Protein AF-A0A2T1HRD9-F1 (afdb_monomer_lite)

Organism: NCBI:txid2109933

Sequence (184 aa):
MQETKHAPDGGGLGVLAHSKAPGDALRIFAGRHGLVDPASLSEMAGEMLFGPPAVRRQLATAIGLGVLAKALPLFLTREARTALEGEYGAFALSFALSRASDAPTFRDVGLSPAQALATGEACLAKFLHEREPSALAWFDLVCAKGGSALLTPLRHGAQVVELAWRSWRDQQGPASIPAASARA

Secondary structure (DSSP, 8-state):
----------TTSTTTTS--SHHHHHHHHHHHTTPPPGGGS-HHHHHHHHS-HHHHHHHHHHHHHHHHGGGHHHH--HHHHHHHHHHH-HHHHHHHHHTTTTS---SS----HHHHHHHHHHHHHHHHHHH-HHHHHHHHHHS-S-SGGG----TTHHHHHHHHHHHHHHHH-S----------

Radius of gyration: 20.92 Å; chains: 1; bounding box: 50×52×69 Å

Foldseek 3Di:
DDDDDDDPPPPLPVVCVPDPDPLVNQQSVCVVVVADRLVPDDPLLSCLLVPDPVVNQLLLLLLLLLQVLLCVVVPDDVVNLVVCCVVNNPLSSVSSPVNSVVHDDDPDDDDDSVRSNLSSLLLVLVLCCVPPVSSNVSSPVRDPPRNPV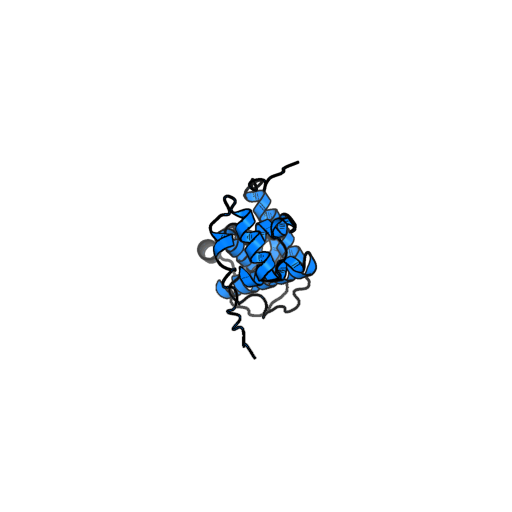PNDDPVCSNVSSVVSSVVVCVVVDPDPPVPPDPDD

Structure (mmCIF, N/CA/C/O backbone):
data_AF-A0A2T1HRD9-F1
#
_entry.id   AF-A0A2T1HRD9-F1
#
loop_
_atom_site.group_PDB
_atom_site.id
_atom_site.type_symbol
_atom_site.label_atom_id
_atom_site.label_alt_id
_atom_site.label_comp_id
_atom_site.label_asym_id
_atom_site.label_entity_id
_atom_site.label_seq_id
_atom_site.pdbx_PDB_ins_code
_atom_site.Cartn_x
_atom_site.Cartn_y
_atom_site.Cartn_z
_atom_site.occupancy
_atom_site.B_iso_or_equiv
_atom_site.auth_seq_id
_atom_site.auth_comp_id
_atom_site.auth_asym_id
_atom_site.auth_atom_id
_atom_site.pdbx_PDB_model_num
ATOM 1 N N . MET A 1 1 ? 29.227 -36.852 -44.588 1.00 46.19 1 MET A N 1
ATOM 2 C CA . MET A 1 1 ? 28.158 -36.474 -43.642 1.00 46.19 1 MET A CA 1
ATOM 3 C C . MET A 1 1 ? 28.822 -36.164 -42.313 1.00 46.19 1 MET A C 1
ATOM 5 O O . MET A 1 1 ? 29.309 -37.083 -41.674 1.00 46.19 1 MET A O 1
ATOM 9 N N . GLN A 1 2 ? 28.971 -34.883 -41.978 1.00 38.81 2 GLN A N 1
ATOM 10 C CA . GLN A 1 2 ? 29.499 -34.432 -40.688 1.00 38.81 2 GLN A CA 1
ATOM 11 C C . GLN A 1 2 ? 28.343 -33.786 -39.926 1.00 38.81 2 GLN A C 1
ATOM 13 O O . GLN A 1 2 ? 27.779 -32.801 -40.395 1.00 38.81 2 GLN A O 1
ATOM 18 N N . GLU A 1 3 ? 27.969 -34.369 -38.790 1.00 40.47 3 GLU A N 1
ATOM 19 C CA . GLU A 1 3 ? 27.015 -33.782 -37.851 1.00 40.47 3 GLU A CA 1
ATOM 20 C C . GLU A 1 3 ? 27.761 -32.804 -36.938 1.00 40.47 3 GLU A C 1
ATOM 22 O O . GLU A 1 3 ? 28.533 -33.198 -36.062 1.00 40.47 3 GLU A O 1
ATOM 27 N N . THR A 1 4 ? 27.552 -31.506 -37.143 1.00 46.47 4 THR A N 1
ATOM 28 C CA . THR A 1 4 ? 28.000 -30.471 -36.211 1.00 46.47 4 THR A CA 1
ATOM 29 C C . THR A 1 4 ? 27.006 -30.361 -35.057 1.00 46.47 4 THR A C 1
ATOM 31 O O . THR A 1 4 ? 25.908 -29.829 -35.208 1.00 46.47 4 THR A O 1
ATOM 34 N N . LYS A 1 5 ? 27.412 -30.866 -33.886 1.00 45.50 5 LYS A N 1
ATOM 35 C CA . LYS A 1 5 ? 26.794 -30.600 -32.579 1.00 45.50 5 LYS A CA 1
ATOM 36 C C . LYS A 1 5 ? 26.856 -29.095 -32.281 1.00 45.50 5 LYS A C 1
ATOM 38 O O . LYS A 1 5 ? 27.933 -28.577 -31.997 1.00 45.50 5 LYS A O 1
ATOM 43 N N . HIS A 1 6 ? 25.714 -28.412 -32.283 1.00 42.97 6 HIS A N 1
ATOM 44 C CA . HIS A 1 6 ? 25.583 -27.107 -31.635 1.00 42.97 6 HIS A CA 1
ATOM 45 C C . HIS A 1 6 ? 25.283 -27.310 -30.147 1.00 42.97 6 HIS A C 1
ATOM 47 O O . HIS A 1 6 ? 24.244 -27.853 -29.773 1.00 42.97 6 HIS A O 1
ATOM 53 N N . ALA A 1 7 ? 26.224 -26.895 -29.300 1.00 41.19 7 ALA A N 1
ATOM 54 C CA . ALA A 1 7 ? 25.974 -26.660 -27.885 1.00 41.19 7 ALA A CA 1
ATOM 55 C C . ALA A 1 7 ? 25.141 -25.369 -27.734 1.00 41.19 7 ALA A C 1
ATOM 57 O O . ALA A 1 7 ? 25.390 -24.420 -28.477 1.00 41.19 7 ALA A O 1
ATOM 58 N N . PRO A 1 8 ? 24.165 -25.303 -26.812 1.00 47.34 8 PRO A N 1
ATOM 59 C CA . PRO A 1 8 ? 23.450 -24.064 -26.541 1.00 47.34 8 PRO A CA 1
ATOM 60 C C . PRO A 1 8 ? 24.382 -23.062 -25.848 1.00 47.34 8 PRO A C 1
ATOM 62 O O . PRO A 1 8 ? 24.989 -23.371 -24.820 1.00 47.34 8 PRO A O 1
ATOM 65 N N . ASP A 1 9 ? 24.479 -21.862 -26.419 1.00 43.88 9 ASP A N 1
ATOM 66 C CA . ASP A 1 9 ? 25.209 -20.730 -25.859 1.00 43.88 9 ASP A CA 1
ATOM 67 C C . ASP A 1 9 ? 24.707 -20.404 -24.446 1.00 43.88 9 ASP A C 1
ATOM 69 O O . ASP A 1 9 ? 23.649 -19.804 -24.243 1.00 43.88 9 ASP A O 1
ATOM 73 N N . GLY A 1 10 ? 25.514 -20.753 -23.443 1.00 45.75 10 GLY A N 1
ATOM 74 C CA . GLY A 1 10 ? 25.375 -20.328 -22.048 1.00 45.75 10 GLY A CA 1
ATOM 75 C C . GLY A 1 10 ? 25.699 -18.841 -21.833 1.00 45.75 10 GLY A C 1
ATOM 76 O O . GLY A 1 10 ? 26.351 -18.485 -20.856 1.00 45.75 10 GLY A O 1
ATOM 77 N N . GLY A 1 11 ? 25.268 -17.958 -22.738 1.00 40.09 11 GLY A N 1
ATOM 78 C CA . GLY A 1 11 ? 25.626 -16.533 -22.784 1.00 40.09 11 GLY A CA 1
ATOM 79 C C . GLY A 1 11 ? 24.775 -15.598 -21.914 1.00 40.09 11 GLY A C 1
ATOM 80 O O . GLY A 1 11 ? 24.781 -14.389 -22.124 1.00 40.09 11 GLY A O 1
ATOM 81 N N . GLY A 1 12 ? 24.005 -16.115 -20.952 1.00 43.59 12 GLY A N 1
ATOM 82 C CA . GLY A 1 12 ? 23.039 -15.313 -20.187 1.00 43.59 12 GLY A CA 1
ATOM 83 C C . GLY A 1 12 ? 23.565 -14.691 -18.888 1.00 43.59 12 GLY A C 1
ATOM 84 O O . GLY A 1 12 ? 23.003 -13.706 -18.409 1.00 43.59 12 GLY A O 1
ATOM 85 N N . LEU A 1 13 ? 24.623 -15.228 -18.281 1.00 41.59 13 LEU A N 1
ATOM 86 C CA . LEU A 1 13 ? 25.030 -14.829 -16.922 1.00 41.59 13 LEU A CA 1
ATOM 87 C C . LEU A 1 13 ? 26.172 -13.798 -16.881 1.00 41.59 13 LEU A C 1
ATOM 89 O O . LEU A 1 13 ? 26.321 -13.107 -15.878 1.00 41.59 13 LEU A O 1
ATOM 93 N N . GLY A 1 14 ? 26.914 -13.611 -17.978 1.00 39.41 14 GLY A N 1
ATOM 94 C CA . GLY A 1 14 ? 28.051 -12.676 -18.039 1.00 39.41 14 GLY A CA 1
ATOM 95 C C . GLY A 1 14 ? 27.681 -11.187 -18.101 1.00 39.41 14 GLY A C 1
ATOM 96 O O . GLY A 1 14 ? 28.498 -10.337 -17.764 1.00 39.41 14 GLY A O 1
ATOM 97 N N . VAL A 1 15 ? 26.446 -10.844 -18.486 1.00 45.25 15 VAL A N 1
ATOM 98 C CA . VAL A 1 15 ? 26.031 -9.437 -18.678 1.00 45.25 15 VAL A CA 1
ATOM 99 C C . VAL A 1 15 ? 25.720 -8.731 -17.348 1.00 45.25 15 VAL A C 1
ATOM 101 O O . VAL A 1 15 ? 25.823 -7.512 -17.252 1.00 45.25 15 VAL A O 1
ATOM 104 N N . LEU A 1 16 ? 25.403 -9.480 -16.285 1.00 46.25 16 LEU A N 1
ATOM 105 C CA . LEU A 1 16 ? 25.090 -8.896 -14.974 1.00 46.25 16 LEU A CA 1
ATOM 106 C C . LEU A 1 16 ? 26.344 -8.523 -14.163 1.00 46.25 16 LEU A C 1
ATOM 108 O O . LEU A 1 16 ? 26.255 -7.687 -13.271 1.00 46.25 16 LEU A O 1
ATOM 112 N N . ALA A 1 17 ? 27.514 -9.087 -14.486 1.00 42.97 17 ALA A N 1
ATOM 113 C CA . ALA A 1 17 ? 28.753 -8.878 -13.727 1.00 42.97 17 ALA A CA 1
ATOM 114 C C . ALA A 1 17 ? 29.548 -7.617 -14.133 1.00 42.97 17 ALA A C 1
ATOM 116 O O . ALA A 1 17 ? 30.520 -7.268 -13.465 1.00 42.97 17 ALA A O 1
ATOM 117 N N . HIS A 1 18 ? 29.152 -6.922 -15.208 1.00 42.78 18 HIS A N 1
ATOM 118 C CA . HIS A 1 18 ? 29.893 -5.771 -15.752 1.00 42.78 18 HIS A CA 1
ATOM 119 C C . HIS A 1 18 ? 29.135 -4.440 -15.728 1.00 42.78 18 HIS A C 1
ATOM 121 O O . HIS A 1 18 ? 29.686 -3.415 -16.133 1.00 42.78 18 HIS A O 1
ATOM 127 N N . SER A 1 19 ? 27.904 -4.417 -15.220 1.00 43.53 19 SER A N 1
ATOM 128 C CA . SER A 1 19 ? 27.183 -3.161 -15.057 1.00 43.53 19 SER A CA 1
ATOM 129 C C . SER A 1 19 ? 27.650 -2.417 -13.799 1.00 43.53 19 SER A C 1
ATOM 131 O O . SER A 1 19 ? 27.470 -2.890 -12.678 1.00 43.53 19 SER A O 1
ATOM 133 N N . LYS A 1 20 ? 28.217 -1.219 -13.982 1.00 52.25 20 LYS A N 1
ATOM 134 C CA . LYS A 1 20 ? 28.594 -0.301 -12.892 1.00 52.25 20 LYS A CA 1
ATOM 135 C C . LYS A 1 20 ? 27.422 0.542 -12.367 1.00 52.25 20 LYS A C 1
ATOM 137 O O . LYS A 1 20 ? 27.620 1.311 -11.430 1.00 52.25 20 LYS A O 1
ATOM 142 N N . ALA A 1 21 ? 26.225 0.419 -12.943 1.00 59.16 21 ALA A N 1
ATOM 143 C CA . ALA A 1 21 ? 25.056 1.195 -12.547 1.00 59.16 21 ALA A CA 1
ATOM 144 C C . ALA A 1 21 ? 23.920 0.262 -12.082 1.00 59.16 21 ALA A C 1
ATOM 146 O O . ALA A 1 21 ? 23.460 -0.567 -12.870 1.00 59.16 21 ALA A O 1
ATOM 147 N N . PRO A 1 22 ? 23.409 0.393 -10.842 1.00 59.09 22 PRO A N 1
ATOM 148 C CA . PRO A 1 22 ? 22.310 -0.444 -10.349 1.00 59.09 22 PRO A CA 1
ATOM 149 C C . PRO A 1 22 ? 21.049 -0.402 -11.238 1.00 59.09 22 PRO A C 1
ATOM 151 O O . PRO A 1 22 ? 20.313 -1.384 -11.292 1.00 59.09 22 PRO A O 1
ATOM 154 N N . GLY A 1 23 ? 20.839 0.677 -12.006 1.00 67.56 23 GLY A N 1
ATOM 155 C CA . GLY A 1 23 ? 19.736 0.784 -12.973 1.00 67.56 23 GLY A CA 1
ATOM 156 C C . GLY A 1 23 ? 19.830 -0.178 -14.165 1.00 67.56 23 GLY A C 1
ATOM 157 O O . GLY A 1 23 ? 18.816 -0.681 -14.640 1.00 67.56 23 GLY A O 1
ATOM 158 N N . ASP A 1 24 ? 21.037 -0.518 -14.615 1.00 78.00 24 ASP A N 1
ATOM 159 C CA . ASP A 1 24 ? 21.235 -1.390 -15.779 1.00 78.00 24 ASP A CA 1
ATOM 160 C C . ASP A 1 24 ? 20.901 -2.855 -15.467 1.00 78.00 24 ASP A C 1
ATOM 162 O O . ASP A 1 24 ? 20.340 -3.554 -16.309 1.00 78.00 24 ASP A O 1
ATOM 166 N N . ALA A 1 25 ? 21.189 -3.319 -14.246 1.00 80.25 25 ALA A N 1
ATOM 167 C CA . ALA A 1 25 ? 20.832 -4.671 -13.818 1.00 80.25 25 ALA A CA 1
ATOM 168 C C . ALA A 1 25 ? 19.308 -4.857 -13.761 1.00 80.25 25 ALA A C 1
ATOM 170 O O . ALA A 1 25 ? 18.790 -5.878 -14.217 1.00 80.25 25 ALA A O 1
ATOM 171 N N . LEU A 1 26 ? 18.591 -3.846 -13.259 1.00 79.75 26 LEU A N 1
ATOM 172 C CA . LEU A 1 26 ? 17.134 -3.864 -13.166 1.00 79.75 26 LEU A CA 1
ATOM 173 C C . LEU A 1 26 ? 16.480 -3.814 -14.555 1.00 79.75 26 LEU A C 1
ATOM 175 O O . LEU A 1 26 ? 15.541 -4.562 -14.815 1.00 79.75 26 LEU A O 1
ATOM 179 N N . ARG A 1 27 ? 17.035 -3.021 -15.480 1.00 81.88 27 ARG A N 1
ATOM 180 C CA . ARG A 1 27 ? 16.605 -2.972 -16.886 1.00 81.88 27 ARG A CA 1
ATOM 181 C C . ARG A 1 27 ? 16.831 -4.296 -17.623 1.00 81.88 27 ARG A C 1
ATOM 183 O O . ARG A 1 27 ? 15.946 -4.766 -18.335 1.00 81.88 27 ARG A O 1
ATOM 190 N N . ILE A 1 28 ? 17.993 -4.931 -17.440 1.00 85.38 28 ILE A N 1
ATOM 191 C CA . ILE A 1 28 ? 18.286 -6.250 -18.031 1.00 85.38 28 ILE A CA 1
ATOM 192 C C . ILE A 1 28 ? 17.333 -7.312 -17.476 1.00 85.38 28 ILE A C 1
ATOM 194 O O . ILE A 1 28 ? 16.821 -8.136 -18.235 1.00 85.38 28 ILE A O 1
ATOM 198 N N . PHE A 1 29 ? 17.088 -7.297 -16.163 1.00 87.31 29 PHE A N 1
ATOM 199 C CA . PHE A 1 29 ? 16.104 -8.173 -15.534 1.00 87.31 29 PHE A CA 1
ATOM 200 C C . PHE A 1 29 ? 14.713 -7.951 -16.139 1.00 87.31 29 PHE A C 1
ATOM 202 O O . PHE A 1 29 ? 14.077 -8.915 -16.562 1.00 87.31 29 PHE A O 1
ATOM 209 N N . ALA A 1 30 ? 14.286 -6.692 -16.273 1.00 86.88 30 ALA A N 1
ATOM 210 C CA . ALA A 1 30 ? 12.994 -6.343 -16.847 1.00 86.88 30 ALA A CA 1
ATOM 211 C C . ALA A 1 30 ? 12.808 -6.951 -18.246 1.00 86.88 30 ALA A C 1
ATOM 213 O O . ALA A 1 30 ? 11.866 -7.710 -18.478 1.00 86.88 30 ALA A O 1
ATOM 214 N N . GLY A 1 31 ? 13.781 -6.726 -19.138 1.00 87.88 31 GLY A N 1
ATOM 215 C CA . GLY A 1 31 ? 13.747 -7.246 -20.506 1.00 87.88 31 GLY A CA 1
ATOM 216 C C . GLY A 1 31 ? 13.688 -8.776 -20.587 1.00 87.88 31 GLY A C 1
ATOM 217 O O . GLY A 1 31 ? 13.022 -9.318 -21.464 1.00 87.88 31 GLY A O 1
ATOM 218 N N . ARG A 1 32 ? 14.327 -9.493 -19.653 1.00 89.62 32 ARG A N 1
ATOM 219 C CA . ARG A 1 32 ? 14.303 -10.970 -19.608 1.00 89.62 32 ARG A CA 1
ATOM 220 C C . ARG A 1 32 ? 12.972 -11.547 -19.148 1.00 89.62 32 ARG A C 1
ATOM 222 O O . ARG A 1 32 ? 12.639 -12.665 -19.527 1.00 89.62 32 ARG A O 1
ATOM 229 N N . HIS A 1 33 ? 12.238 -10.805 -18.329 1.00 85.94 33 HIS A N 1
ATOM 230 C CA . HIS A 1 33 ? 10.973 -11.245 -17.746 1.00 85.94 33 HIS A CA 1
ATOM 231 C C . HIS A 1 33 ? 9.749 -10.633 -18.442 1.00 85.94 33 HIS A C 1
ATOM 233 O O . HIS A 1 33 ? 8.631 -10.807 -17.963 1.00 85.94 33 HIS A O 1
ATOM 239 N N . GLY A 1 34 ? 9.945 -9.933 -19.568 1.00 89.44 34 GLY A N 1
ATOM 240 C CA . GLY A 1 34 ? 8.865 -9.243 -20.279 1.00 89.44 34 GLY A CA 1
ATOM 241 C C . GLY A 1 34 ? 8.247 -8.100 -19.468 1.00 89.44 34 GLY A C 1
ATOM 242 O O . GLY A 1 34 ? 7.098 -7.734 -19.703 1.00 89.44 34 GLY A O 1
ATOM 243 N N . LEU A 1 35 ? 8.987 -7.564 -18.495 1.00 89.75 35 LEU A N 1
ATOM 244 C CA . LEU A 1 35 ? 8.565 -6.433 -17.679 1.00 89.75 35 LEU A CA 1
ATOM 245 C C . LEU A 1 35 ? 8.982 -5.127 -18.356 1.00 89.75 35 LEU A C 1
ATOM 247 O O . LEU A 1 35 ? 10.016 -5.044 -19.022 1.00 89.75 35 LEU A O 1
ATOM 251 N N . VAL A 1 36 ? 8.183 -4.087 -18.143 1.00 91.94 36 VAL A N 1
ATOM 252 C CA . VAL A 1 36 ? 8.500 -2.725 -18.578 1.00 91.94 36 VAL A CA 1
ATOM 253 C C . VAL A 1 36 ? 9.705 -2.189 -17.800 1.00 91.94 36 VAL A C 1
ATOM 255 O O . VAL A 1 36 ? 9.860 -2.493 -16.618 1.00 91.94 36 VAL A O 1
ATOM 258 N N . ASP A 1 37 ? 10.562 -1.398 -18.451 1.00 90.12 37 ASP A N 1
ATOM 259 C CA . ASP A 1 37 ? 11.700 -0.747 -17.792 1.00 90.12 37 ASP A CA 1
ATOM 260 C C . ASP A 1 37 ? 11.196 0.138 -16.632 1.00 90.12 37 ASP A C 1
ATOM 262 O O . ASP A 1 37 ? 10.376 1.028 -16.873 1.00 90.12 37 ASP A O 1
ATOM 266 N N . PRO A 1 38 ? 11.669 -0.053 -15.387 1.00 86.81 38 PRO A N 1
ATOM 267 C CA . PRO A 1 38 ? 11.290 0.771 -14.240 1.00 86.81 38 PRO A CA 1
ATOM 268 C C . PRO A 1 38 ? 11.452 2.274 -14.458 1.00 86.81 38 PRO A C 1
ATOM 270 O O . PRO A 1 38 ? 10.669 3.046 -13.914 1.00 86.81 38 PRO A O 1
ATOM 273 N N . ALA A 1 39 ? 12.424 2.693 -15.275 1.00 87.81 39 ALA A N 1
ATOM 274 C CA . ALA A 1 39 ? 12.638 4.103 -15.600 1.00 87.81 39 ALA A CA 1
ATOM 275 C C . ALA A 1 39 ? 11.519 4.714 -16.464 1.00 87.81 39 ALA A C 1
ATOM 277 O O . ALA A 1 39 ? 11.424 5.933 -16.571 1.00 87.81 39 ALA A O 1
ATOM 278 N N . SER A 1 40 ? 10.686 3.880 -17.091 1.00 89.31 40 SER A N 1
ATOM 279 C CA . SER A 1 40 ? 9.531 4.319 -17.881 1.00 89.31 40 SER A CA 1
ATOM 280 C C . SER A 1 40 ? 8.221 4.343 -17.095 1.00 89.31 40 SER A C 1
ATOM 282 O O . SER A 1 40 ? 7.203 4.760 -17.647 1.00 89.31 40 SER A O 1
ATOM 284 N N . LEU A 1 41 ? 8.238 3.908 -15.829 1.00 89.12 41 LEU A N 1
ATOM 285 C CA . LEU A 1 41 ? 7.063 3.996 -14.974 1.00 89.12 41 LEU A CA 1
ATOM 286 C C . LEU A 1 41 ? 6.819 5.435 -14.518 1.00 89.12 41 LEU A C 1
ATOM 288 O O . LEU A 1 41 ? 7.756 6.230 -14.399 1.00 89.12 41 LEU A O 1
ATOM 292 N N . SER A 1 42 ? 5.567 5.763 -14.196 1.00 91.12 42 SER A N 1
ATOM 293 C CA . SER A 1 42 ? 5.274 7.027 -13.520 1.00 91.12 42 SER A CA 1
ATOM 294 C C . SER A 1 42 ? 6.024 7.124 -12.189 1.00 91.12 42 SER A C 1
ATOM 296 O O . SER A 1 42 ? 6.257 6.122 -11.512 1.00 91.12 42 SER A O 1
ATOM 298 N N . GLU A 1 43 ? 6.361 8.348 -11.777 1.00 87.62 43 GLU A N 1
ATOM 299 C CA . GLU A 1 43 ? 7.039 8.616 -10.501 1.00 87.62 43 GLU A CA 1
ATOM 300 C C . GLU A 1 43 ? 6.325 7.926 -9.327 1.00 87.62 43 GLU A C 1
ATOM 302 O O . GLU A 1 43 ? 6.941 7.216 -8.540 1.00 87.62 43 GLU A O 1
ATOM 307 N N . MET A 1 44 ? 4.998 8.056 -9.272 1.00 87.06 44 MET A N 1
ATOM 308 C CA . MET A 1 44 ? 4.162 7.435 -8.248 1.00 87.06 44 MET A CA 1
ATOM 309 C C . MET A 1 44 ? 4.256 5.904 -8.266 1.00 87.06 44 MET A C 1
ATOM 311 O O . MET A 1 44 ? 4.457 5.302 -7.213 1.00 87.06 44 MET A O 1
ATOM 315 N N . ALA A 1 45 ? 4.121 5.262 -9.431 1.00 87.62 45 ALA A N 1
ATOM 316 C CA . ALA A 1 45 ? 4.230 3.807 -9.525 1.00 87.62 45 ALA A CA 1
ATOM 317 C C . ALA A 1 45 ? 5.643 3.330 -9.162 1.00 87.62 45 ALA A C 1
ATOM 319 O O . ALA A 1 45 ? 5.793 2.352 -8.429 1.00 87.62 45 ALA A O 1
ATOM 320 N N . GLY A 1 46 ? 6.673 4.053 -9.608 1.00 88.19 46 GLY A N 1
ATOM 321 C CA . GLY A 1 46 ? 8.066 3.791 -9.267 1.00 88.19 46 GLY A CA 1
ATOM 322 C C . GLY A 1 46 ? 8.325 3.864 -7.762 1.00 88.19 46 GLY A C 1
ATOM 323 O O . GLY A 1 46 ? 8.878 2.923 -7.193 1.00 88.19 46 GLY A O 1
ATOM 324 N N . GLU A 1 47 ? 7.879 4.928 -7.090 1.00 86.19 47 GLU A N 1
ATOM 325 C CA . GLU A 1 47 ? 8.038 5.066 -5.638 1.00 86.19 47 GLU A CA 1
ATOM 326 C C . GLU A 1 47 ? 7.216 4.013 -4.867 1.00 86.19 47 GLU A C 1
ATOM 328 O O . GLU A 1 47 ? 7.708 3.446 -3.889 1.00 86.19 47 GLU A O 1
ATOM 333 N N . MET A 1 48 ? 5.996 3.683 -5.314 1.00 84.75 48 MET A N 1
ATOM 334 C CA . MET A 1 48 ? 5.173 2.636 -4.687 1.00 84.75 48 MET A CA 1
ATOM 335 C C . MET A 1 48 ? 5.805 1.241 -4.799 1.00 84.75 48 MET A C 1
ATOM 337 O O . MET A 1 48 ? 5.746 0.459 -3.847 1.00 84.75 48 MET A O 1
ATOM 341 N N . LEU A 1 49 ? 6.403 0.913 -5.948 1.00 87.12 49 LEU A N 1
ATOM 342 C CA . LEU A 1 49 ? 6.985 -0.403 -6.221 1.00 87.12 49 LEU A CA 1
ATOM 343 C C . LEU A 1 49 ? 8.389 -0.553 -5.635 1.00 87.12 49 LEU A C 1
ATOM 345 O O . LEU A 1 49 ? 8.676 -1.538 -4.952 1.00 87.12 49 LEU A O 1
ATOM 349 N N . PHE A 1 50 ? 9.253 0.427 -5.885 1.00 86.56 50 PHE A N 1
ATOM 350 C CA . PHE A 1 50 ? 10.686 0.346 -5.600 1.00 86.56 50 PHE A CA 1
ATOM 351 C C . PHE A 1 50 ? 11.118 1.165 -4.381 1.00 86.56 50 PHE A C 1
ATOM 353 O O . PHE A 1 50 ? 12.291 1.128 -4.007 1.00 86.56 50 PHE A O 1
ATOM 360 N N . GLY A 1 51 ? 10.189 1.865 -3.724 1.00 82.88 51 GLY A N 1
ATOM 361 C CA . GLY A 1 51 ? 10.427 2.466 -2.417 1.00 82.88 51 GLY A CA 1
ATOM 362 C C . GLY A 1 51 ? 10.707 1.423 -1.322 1.00 82.88 51 GLY A C 1
ATOM 363 O O . GLY A 1 51 ? 10.584 0.209 -1.540 1.00 82.88 51 GLY A O 1
ATOM 364 N N . PRO A 1 52 ? 11.072 1.867 -0.106 1.00 84.56 52 PRO A N 1
ATOM 365 C CA . PRO A 1 52 ? 11.387 0.963 0.994 1.00 84.56 52 PRO A CA 1
ATOM 366 C C . PRO A 1 52 ? 10.239 -0.031 1.268 1.00 84.56 52 PRO A C 1
ATOM 368 O O . PRO A 1 52 ? 9.099 0.396 1.469 1.00 84.56 52 PRO A O 1
ATOM 371 N N . PRO A 1 53 ? 10.496 -1.353 1.359 1.00 83.19 53 PRO A N 1
ATOM 372 C CA . PRO A 1 53 ? 9.436 -2.345 1.568 1.00 83.19 53 PRO A CA 1
ATOM 373 C C . PRO A 1 53 ? 8.583 -2.093 2.818 1.00 83.19 53 PRO A C 1
ATOM 375 O O . PRO A 1 53 ? 7.378 -2.340 2.808 1.00 83.19 53 PRO A O 1
ATOM 378 N N . ALA A 1 54 ? 9.194 -1.572 3.887 1.00 79.50 54 ALA A N 1
ATOM 379 C CA . ALA A 1 54 ? 8.491 -1.203 5.113 1.00 79.50 54 ALA A CA 1
ATOM 380 C C 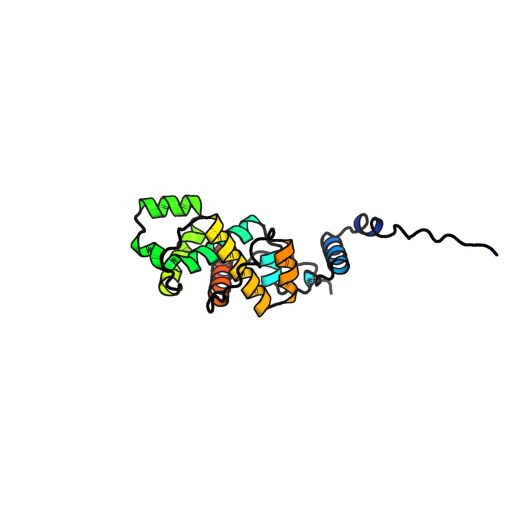. ALA A 1 54 ? 7.454 -0.093 4.875 1.00 79.50 54 ALA A C 1
ATOM 382 O O . ALA A 1 54 ? 6.335 -0.188 5.375 1.00 79.50 54 ALA A O 1
ATOM 383 N N . VAL A 1 55 ? 7.799 0.908 4.061 1.00 79.50 55 VAL A N 1
ATOM 384 C CA . VAL A 1 55 ? 6.908 2.015 3.689 1.00 79.50 55 VAL A CA 1
ATOM 385 C C . VAL A 1 55 ? 5.735 1.501 2.863 1.00 79.50 55 VAL A C 1
ATOM 387 O O . VAL A 1 55 ? 4.587 1.782 3.194 1.00 79.50 55 VAL A O 1
ATOM 390 N N . ARG A 1 56 ? 6.000 0.686 1.834 1.00 86.06 56 ARG A N 1
ATOM 391 C CA . ARG A 1 56 ? 4.936 0.085 1.016 1.00 86.06 56 ARG A CA 1
ATOM 392 C C . ARG A 1 56 ? 3.970 -0.738 1.869 1.00 86.06 56 ARG A C 1
ATOM 394 O O . ARG A 1 56 ? 2.760 -0.597 1.720 1.00 86.06 56 ARG A O 1
ATOM 401 N N . ARG A 1 57 ? 4.485 -1.565 2.790 1.00 85.25 57 ARG A N 1
ATOM 402 C CA . ARG A 1 57 ? 3.642 -2.345 3.713 1.00 85.25 57 ARG A CA 1
ATOM 403 C C . ARG A 1 57 ? 2.820 -1.448 4.635 1.00 85.25 57 ARG A C 1
ATOM 405 O O . ARG A 1 57 ? 1.641 -1.719 4.814 1.00 85.25 57 ARG A O 1
ATOM 412 N N . GLN A 1 58 ? 3.401 -0.383 5.190 1.00 83.44 58 GLN A N 1
ATOM 413 C CA . GLN A 1 58 ? 2.658 0.583 6.010 1.00 83.44 58 GLN A CA 1
ATOM 414 C C . GLN A 1 58 ? 1.543 1.269 5.214 1.00 83.44 58 GLN A C 1
ATOM 416 O O . GLN A 1 58 ? 0.424 1.383 5.712 1.00 83.44 58 GLN A O 1
ATOM 421 N N . LEU A 1 59 ? 1.823 1.677 3.974 1.00 83.19 59 LEU A N 1
ATOM 422 C CA . LEU A 1 59 ? 0.838 2.275 3.076 1.00 83.19 59 LEU A CA 1
ATOM 423 C C . LEU A 1 59 ? -0.297 1.294 2.756 1.00 83.19 59 LEU A C 1
ATOM 425 O O . LEU A 1 59 ? -1.466 1.649 2.890 1.00 83.19 59 LEU A O 1
ATOM 429 N N . ALA A 1 60 ? 0.035 0.054 2.390 1.00 86.19 60 ALA A N 1
ATOM 430 C CA . ALA A 1 60 ? -0.946 -0.998 2.152 1.00 86.19 60 ALA A CA 1
ATOM 431 C C . ALA A 1 60 ? -1.818 -1.222 3.398 1.00 86.19 60 ALA A C 1
ATOM 433 O O . ALA A 1 60 ? -3.041 -1.138 3.319 1.00 86.19 60 ALA A O 1
ATOM 434 N N . THR A 1 61 ? -1.214 -1.393 4.573 1.00 84.88 61 THR A N 1
ATOM 435 C CA . THR A 1 61 ? -1.952 -1.528 5.835 1.00 84.88 61 THR A CA 1
ATOM 436 C C . THR A 1 61 ? -2.872 -0.333 6.100 1.00 84.88 61 THR A C 1
ATOM 438 O O . THR A 1 61 ? -4.023 -0.538 6.472 1.00 84.88 61 THR A O 1
ATOM 441 N N . ALA A 1 62 ? -2.420 0.904 5.865 1.00 81.06 62 ALA A N 1
ATOM 442 C CA . ALA A 1 62 ? -3.242 2.107 6.024 1.00 81.06 62 ALA A CA 1
ATOM 443 C C . ALA A 1 62 ? -4.456 2.114 5.082 1.00 81.06 62 ALA A C 1
ATOM 445 O O . ALA A 1 62 ? -5.571 2.415 5.509 1.00 81.06 62 ALA A O 1
ATOM 446 N N . ILE A 1 63 ? -4.257 1.738 3.817 1.00 82.44 63 ILE A N 1
ATOM 447 C CA . ILE A 1 63 ? -5.325 1.635 2.814 1.00 82.44 63 ILE A CA 1
ATOM 448 C C . ILE A 1 63 ? -6.328 0.555 3.216 1.00 82.44 63 ILE A C 1
ATOM 450 O O . ILE A 1 63 ? -7.533 0.803 3.219 1.00 82.44 63 ILE A O 1
ATOM 454 N N . GLY A 1 64 ? -5.846 -0.632 3.581 1.00 82.19 64 GLY A N 1
ATOM 455 C CA . GLY A 1 64 ? -6.705 -1.735 3.990 1.00 82.19 64 GLY A CA 1
ATOM 456 C C . GLY A 1 64 ? -7.488 -1.423 5.258 1.00 82.19 64 GLY A C 1
ATOM 457 O O . GLY A 1 64 ? -8.695 -1.649 5.292 1.00 82.19 64 GLY A O 1
ATOM 458 N N . LEU A 1 65 ? -6.847 -0.815 6.260 1.00 79.94 65 LEU A N 1
ATOM 459 C CA . LEU A 1 65 ? -7.547 -0.306 7.436 1.00 79.94 65 LEU A CA 1
ATOM 460 C C . LEU A 1 65 ? -8.591 0.737 7.050 1.00 79.94 65 LEU A C 1
ATOM 462 O O . LEU A 1 65 ? -9.721 0.612 7.492 1.00 79.94 65 LEU A O 1
ATOM 466 N N . GLY A 1 66 ? -8.265 1.719 6.205 1.00 75.44 66 GLY A N 1
ATOM 467 C 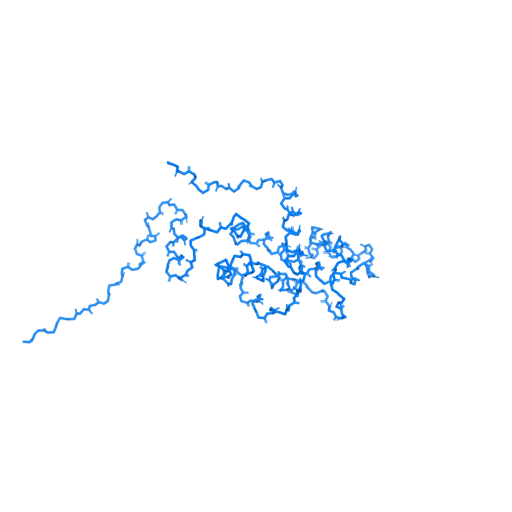CA . GLY A 1 66 ? -9.220 2.739 5.761 1.00 75.44 66 GLY A CA 1
ATOM 468 C C . GLY A 1 66 ? -10.452 2.153 5.070 1.00 75.44 66 GLY A C 1
ATOM 469 O O . GLY A 1 66 ? -11.566 2.609 5.311 1.00 75.44 66 GLY A O 1
ATOM 470 N N . VAL A 1 67 ? -10.280 1.091 4.280 1.00 76.25 67 VAL A N 1
ATOM 471 C CA . VAL A 1 67 ? -11.394 0.353 3.662 1.00 76.25 67 VAL A CA 1
ATOM 472 C C . VAL A 1 67 ? -12.224 -0.410 4.701 1.00 76.25 67 VAL A C 1
ATOM 474 O O . VAL A 1 67 ? -13.444 -0.489 4.570 1.00 76.25 67 VAL A O 1
ATOM 477 N N . LEU A 1 68 ? -11.590 -0.950 5.743 1.00 75.56 68 LEU A N 1
ATOM 478 C CA . LEU A 1 68 ? -12.246 -1.723 6.805 1.00 75.56 68 LEU A CA 1
ATOM 479 C C . LEU A 1 68 ? -12.749 -0.847 7.977 1.00 75.56 68 LEU A C 1
ATOM 481 O O . LEU A 1 68 ? -13.440 -1.337 8.868 1.00 75.56 68 LEU A O 1
ATOM 485 N N . ALA A 1 69 ? -12.448 0.455 7.983 1.00 71.56 69 ALA A N 1
ATOM 486 C CA . ALA A 1 69 ? -12.577 1.324 9.154 1.00 71.56 69 ALA A CA 1
ATOM 487 C C . ALA A 1 69 ? -13.976 1.836 9.476 1.00 71.56 69 ALA A C 1
ATOM 489 O O . ALA A 1 69 ? -14.137 2.503 10.494 1.00 71.56 69 ALA A O 1
ATOM 490 N N . LYS A 1 70 ? -15.010 1.523 8.690 1.00 68.81 70 LYS A N 1
ATOM 491 C CA . LYS A 1 70 ? -16.369 2.033 8.952 1.00 68.81 70 LYS A CA 1
ATOM 492 C C . LYS A 1 70 ? -16.846 1.776 10.386 1.00 68.81 70 LYS A C 1
ATOM 494 O O . LYS A 1 70 ? -17.530 2.609 10.973 1.00 68.81 70 LYS A O 1
ATOM 499 N N . ALA A 1 71 ? -16.479 0.625 10.947 1.00 63.53 71 ALA A N 1
ATOM 500 C CA . ALA A 1 71 ? -16.851 0.239 12.303 1.00 63.53 71 ALA A CA 1
ATOM 501 C C . ALA A 1 71 ? -15.850 0.703 13.379 1.00 63.53 71 ALA A C 1
ATOM 503 O O . ALA A 1 71 ? -16.226 0.767 14.546 1.00 63.53 71 ALA A O 1
ATOM 504 N N . LEU A 1 72 ? -14.609 1.059 13.014 1.00 69.81 72 LEU A N 1
ATOM 505 C CA . LEU A 1 72 ? -13.529 1.387 13.960 1.00 69.81 72 LEU A CA 1
ATOM 506 C C . LEU A 1 72 ? -13.942 2.460 14.990 1.00 69.81 72 LEU A C 1
ATOM 508 O O . LEU A 1 72 ? -13.790 2.201 16.183 1.00 69.81 72 LEU A O 1
ATOM 512 N N . PRO A 1 73 ? -14.525 3.614 14.599 1.00 69.25 73 PRO A N 1
ATOM 513 C CA . PRO A 1 73 ? -14.886 4.670 15.549 1.00 69.25 73 PRO A CA 1
ATOM 514 C C . PRO A 1 73 ? -15.929 4.269 16.599 1.00 69.25 73 PRO A C 1
ATOM 516 O O . PRO A 1 73 ? -15.956 4.859 17.674 1.00 69.25 73 PRO A O 1
ATOM 519 N N . LEU A 1 74 ? -16.784 3.280 16.309 1.00 64.25 74 LEU A N 1
ATOM 520 C CA . LEU A 1 74 ? -17.866 2.861 17.210 1.00 64.25 74 LEU A CA 1
ATOM 521 C C . LEU A 1 74 ? -17.367 2.002 18.380 1.00 64.25 74 LEU A C 1
ATOM 523 O O . LEU A 1 74 ? -18.057 1.889 19.390 1.00 64.25 74 LEU A O 1
ATOM 527 N N . PHE A 1 75 ? -16.171 1.421 18.254 1.00 63.34 75 PHE A N 1
ATOM 528 C CA . PHE A 1 75 ? -15.576 0.521 19.248 1.00 63.34 75 PHE A CA 1
ATOM 529 C C . PHE A 1 75 ? -14.220 1.024 19.773 1.00 63.34 75 PHE A C 1
ATOM 531 O O . PHE A 1 75 ? -13.555 0.330 20.543 1.00 63.34 75 PHE A O 1
ATOM 538 N N . LEU A 1 76 ? -13.793 2.229 19.374 1.00 74.88 76 LEU A N 1
ATOM 539 C CA . LEU A 1 76 ? -12.493 2.786 19.740 1.00 74.88 76 LEU A CA 1
ATOM 540 C C . LEU A 1 76 ? -12.532 3.427 21.138 1.00 74.88 76 LEU A C 1
ATOM 542 O O . LEU A 1 76 ? -12.799 4.620 21.289 1.00 74.88 76 LEU A O 1
ATOM 546 N N . THR A 1 77 ? -12.220 2.654 22.179 1.00 80.38 77 THR A N 1
ATOM 547 C CA . THR A 1 77 ? -11.808 3.248 23.462 1.00 80.38 77 THR A CA 1
ATOM 548 C C . THR A 1 77 ? -10.398 3.836 23.346 1.00 80.38 77 THR A C 1
ATOM 550 O O . THR A 1 77 ? -9.674 3.583 22.377 1.00 80.38 77 THR A O 1
ATOM 553 N N . ARG A 1 78 ? -9.970 4.620 24.342 1.00 77.06 78 ARG A N 1
ATOM 554 C CA . ARG A 1 78 ? -8.604 5.164 24.377 1.00 77.06 78 ARG A CA 1
ATOM 555 C C . ARG A 1 78 ? -7.557 4.047 24.436 1.00 77.06 78 ARG A C 1
ATOM 557 O O . ARG A 1 78 ? -6.522 4.147 23.788 1.00 77.06 78 ARG A O 1
ATOM 564 N N . GLU A 1 79 ? -7.838 2.981 25.174 1.00 80.31 79 GLU A N 1
ATOM 565 C CA . GLU A 1 79 ? -6.968 1.813 25.317 1.00 80.31 79 GLU A CA 1
ATOM 566 C C . GLU A 1 79 ? -6.901 1.017 24.012 1.00 80.31 79 GLU A C 1
ATOM 568 O O . GLU A 1 79 ? -5.808 0.685 23.555 1.00 80.31 79 GLU A O 1
ATOM 573 N N . ALA A 1 80 ? -8.055 0.782 23.374 1.00 77.75 80 ALA A N 1
ATOM 574 C CA . ALA A 1 80 ? -8.124 0.124 22.073 1.00 77.75 80 ALA A CA 1
ATOM 575 C C . ALA A 1 80 ? -7.358 0.924 21.013 1.00 77.75 80 ALA A C 1
ATOM 577 O O . ALA A 1 80 ? -6.609 0.352 20.229 1.00 77.75 80 ALA A O 1
ATOM 578 N N . ARG A 1 81 ? -7.469 2.257 21.036 1.00 79.88 81 ARG A N 1
ATOM 579 C CA . ARG A 1 81 ? -6.695 3.132 20.155 1.00 79.88 81 ARG A CA 1
ATOM 580 C C . ARG A 1 81 ? -5.192 2.941 20.341 1.00 79.88 81 ARG A C 1
ATOM 582 O O . ARG A 1 81 ? -4.512 2.686 19.358 1.00 79.88 81 ARG A O 1
ATOM 589 N N . THR A 1 82 ? -4.679 3.032 21.567 1.00 81.44 82 THR A N 1
ATOM 590 C CA . THR A 1 82 ? -3.239 2.870 21.836 1.00 81.44 82 THR A CA 1
ATOM 591 C C . THR A 1 82 ? -2.735 1.488 21.411 1.00 81.44 82 THR A C 1
ATOM 593 O O . THR A 1 82 ? -1.658 1.382 20.828 1.00 81.44 82 THR A O 1
ATOM 596 N N . ALA A 1 83 ? -3.518 0.432 21.656 1.00 80.38 83 ALA A N 1
ATOM 597 C CA . ALA A 1 83 ? -3.179 -0.921 21.217 1.00 80.38 83 ALA A CA 1
ATOM 598 C C . ALA A 1 83 ? -3.087 -1.012 19.683 1.00 80.38 83 ALA A C 1
ATOM 600 O O . ALA A 1 83 ? -2.098 -1.515 19.153 1.00 80.38 83 ALA A O 1
ATOM 601 N N . LEU A 1 84 ? -4.065 -0.442 18.971 1.00 78.56 84 LEU A N 1
ATOM 602 C CA . LEU A 1 84 ? -4.070 -0.386 17.509 1.00 78.56 84 LEU A CA 1
ATOM 603 C C . LEU A 1 84 ? -2.935 0.494 16.954 1.00 78.56 84 LEU A C 1
ATOM 605 O O . LEU A 1 84 ? -2.339 0.153 15.937 1.00 78.56 84 LEU A O 1
ATOM 609 N N . GLU A 1 85 ? -2.587 1.607 17.603 1.00 84.00 85 GLU A N 1
ATOM 610 C CA . GLU A 1 85 ? -1.434 2.427 17.197 1.00 84.00 85 GLU A CA 1
ATOM 611 C C . GLU A 1 85 ? -0.122 1.643 17.323 1.00 84.00 85 GLU A C 1
ATOM 613 O O . GLU A 1 85 ? 0.735 1.759 16.447 1.00 84.00 85 GLU A O 1
ATOM 618 N N . GLY A 1 86 ? 0.022 0.815 18.363 1.00 81.19 86 GLY A N 1
ATOM 619 C CA . GLY A 1 86 ? 1.173 -0.075 18.527 1.00 81.19 86 GLY A CA 1
ATOM 620 C C . GLY A 1 86 ? 1.224 -1.211 17.499 1.00 81.19 86 GLY A C 1
ATOM 621 O O . GLY A 1 86 ? 2.305 -1.566 17.035 1.00 81.19 86 GLY A O 1
ATOM 622 N N . GLU A 1 87 ? 0.070 -1.762 17.122 1.00 81.94 87 GLU A N 1
ATOM 623 C CA . GLU A 1 87 ? -0.028 -2.901 16.200 1.00 81.94 87 GLU A CA 1
ATOM 624 C C . GLU A 1 87 ? 0.096 -2.494 14.721 1.00 81.94 87 GLU A C 1
ATOM 626 O O . GLU A 1 87 ? 0.776 -3.163 13.941 1.00 81.94 87 GLU A O 1
ATOM 631 N N . TYR A 1 88 ? -0.528 -1.380 14.330 1.00 76.50 88 TYR A N 1
ATOM 632 C CA . TYR A 1 88 ? -0.633 -0.945 12.932 1.00 76.50 88 TYR A CA 1
ATOM 633 C C . TYR A 1 88 ? 0.231 0.278 12.597 1.00 76.50 88 TYR A C 1
ATOM 635 O O . TYR A 1 88 ? 0.496 0.551 11.424 1.00 76.50 88 TYR A O 1
ATOM 643 N N . GLY A 1 89 ? 0.677 1.017 13.614 1.00 80.94 89 GLY A N 1
ATOM 644 C CA . GLY A 1 89 ? 1.352 2.302 13.474 1.00 80.94 89 GLY A CA 1
ATOM 645 C C . GLY A 1 89 ? 0.384 3.490 13.492 1.00 80.94 89 GLY A C 1
ATOM 646 O O . GLY A 1 89 ? -0.726 3.444 12.953 1.00 80.94 89 GLY A O 1
ATOM 647 N N . ALA A 1 90 ? 0.840 4.605 14.072 1.00 79.81 90 ALA A N 1
ATOM 648 C CA . ALA A 1 90 ? 0.039 5.818 14.255 1.00 79.81 90 ALA A CA 1
ATOM 649 C C . ALA A 1 90 ? -0.482 6.420 12.936 1.00 79.81 90 ALA A C 1
ATOM 651 O O . ALA A 1 90 ? -1.614 6.907 12.884 1.00 79.81 90 ALA A O 1
ATOM 652 N N . PHE A 1 91 ? 0.314 6.354 11.861 1.00 79.00 91 PHE A N 1
ATOM 653 C CA . PHE A 1 91 ? -0.097 6.826 10.535 1.00 79.00 91 PHE A CA 1
ATOM 654 C C . PHE A 1 91 ? -1.289 6.033 9.996 1.00 79.00 91 PHE A C 1
ATOM 656 O O . PHE A 1 91 ? -2.309 6.620 9.635 1.00 79.00 91 PHE A O 1
ATOM 663 N N . ALA A 1 92 ? -1.174 4.702 9.975 1.00 76.06 92 ALA A N 1
ATOM 664 C CA . ALA A 1 92 ? -2.182 3.828 9.393 1.00 76.06 92 ALA A CA 1
ATOM 665 C C . ALA A 1 92 ? -3.528 3.966 10.115 1.00 76.06 92 ALA A C 1
ATOM 667 O O . ALA A 1 92 ? -4.567 4.076 9.463 1.00 76.06 92 ALA A O 1
ATOM 668 N N . LEU A 1 93 ? -3.501 4.056 11.451 1.00 80.38 93 LEU A N 1
ATOM 669 C CA . LEU A 1 93 ? -4.710 4.270 12.240 1.00 80.38 93 LEU A CA 1
ATOM 670 C C . LEU A 1 93 ? -5.310 5.667 12.028 1.00 80.38 93 LEU A C 1
ATOM 672 O O . LEU A 1 93 ? -6.518 5.790 11.831 1.00 80.38 93 LEU A O 1
ATOM 676 N N . SER A 1 94 ? -4.489 6.721 12.037 1.00 81.69 94 SER A N 1
ATOM 677 C CA . SER A 1 94 ? -4.975 8.098 11.853 1.00 81.69 94 SER A CA 1
ATO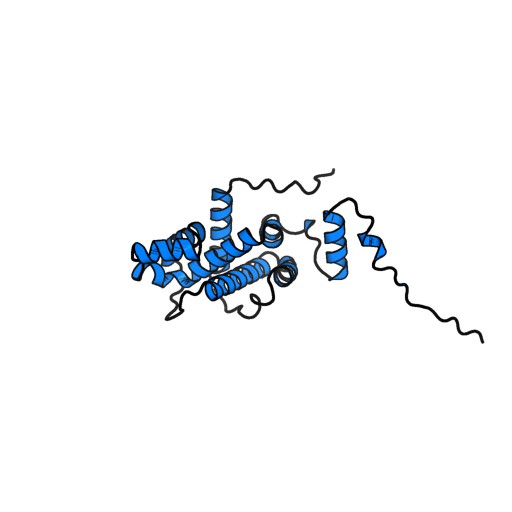M 678 C C . SER A 1 94 ? -5.600 8.297 10.473 1.00 81.69 94 SER A C 1
ATOM 680 O O . SER A 1 94 ? -6.681 8.879 10.361 1.00 81.69 94 SER A O 1
ATOM 682 N N . PHE A 1 95 ? -4.963 7.762 9.426 1.00 80.69 95 PHE A N 1
ATOM 683 C CA . PHE A 1 95 ? -5.512 7.771 8.074 1.00 80.69 95 PHE A CA 1
ATOM 684 C C . PHE A 1 95 ? -6.860 7.043 8.026 1.00 80.69 95 PHE A C 1
ATOM 686 O O . PHE A 1 95 ? -7.849 7.616 7.562 1.00 80.69 95 PHE A O 1
ATOM 693 N N . ALA A 1 96 ? -6.925 5.828 8.577 1.00 78.69 96 ALA A N 1
ATOM 694 C CA . ALA A 1 96 ? -8.133 5.014 8.584 1.00 78.69 96 ALA A CA 1
ATOM 695 C C . ALA A 1 96 ? -9.310 5.700 9.297 1.00 78.69 96 ALA A C 1
ATOM 697 O O . ALA A 1 96 ? -10.411 5.767 8.752 1.00 78.69 96 ALA A O 1
ATOM 698 N N . LEU A 1 97 ? -9.070 6.286 10.475 1.00 80.19 97 LEU A N 1
ATOM 699 C CA . LEU A 1 97 ? -10.086 7.037 11.219 1.00 80.19 97 LEU A CA 1
ATOM 700 C C . LEU A 1 97 ? -10.571 8.270 10.450 1.00 80.19 97 LEU A C 1
ATOM 702 O O . LEU A 1 97 ? -11.770 8.541 10.426 1.00 80.19 97 LEU A O 1
ATOM 706 N N . SER A 1 98 ? -9.670 8.982 9.766 1.00 80.94 98 SER A N 1
ATOM 707 C CA . SER A 1 98 ? -10.029 10.164 8.970 1.00 80.94 98 SER A CA 1
ATOM 708 C C . SER A 1 98 ? -10.904 9.852 7.751 1.00 80.94 98 SER A C 1
ATOM 710 O O . SER A 1 98 ? -11.440 10.779 7.144 1.00 80.94 98 SER A O 1
ATOM 712 N N . ARG A 1 99 ? -10.998 8.576 7.351 1.00 75.12 99 ARG A N 1
ATOM 713 C CA . ARG A 1 99 ? -11.752 8.085 6.184 1.00 75.12 99 ARG A CA 1
ATOM 714 C C . ARG A 1 99 ? -12.909 7.161 6.561 1.00 75.12 99 ARG A C 1
ATOM 716 O O . ARG A 1 99 ? -13.602 6.664 5.678 1.00 75.12 99 ARG A O 1
ATOM 723 N N . ALA A 1 100 ? -13.148 6.927 7.850 1.00 74.88 100 ALA A N 1
ATOM 724 C CA . ALA A 1 100 ? -14.150 5.966 8.307 1.00 74.88 100 ALA A CA 1
ATOM 725 C C . ALA A 1 100 ? -15.573 6.279 7.794 1.00 74.88 100 ALA A C 1
ATOM 727 O O . ALA A 1 100 ? -16.352 5.355 7.557 1.00 74.88 100 ALA A O 1
ATOM 728 N N . SER A 1 101 ? -15.905 7.559 7.569 1.00 73.81 101 SER A N 1
ATOM 729 C CA . SER A 1 101 ? -17.175 7.989 6.958 1.00 73.81 101 SER A CA 1
ATOM 730 C C . SER A 1 101 ? -17.344 7.513 5.515 1.00 73.81 101 SER A C 1
ATOM 732 O O . SER A 1 101 ? -18.460 7.199 5.096 1.00 73.81 101 SER A O 1
ATOM 734 N N . ASP A 1 102 ? -16.237 7.433 4.779 1.00 71.19 102 ASP A N 1
ATOM 735 C CA . ASP A 1 102 ? -16.193 7.151 3.342 1.00 71.19 102 ASP A CA 1
ATOM 736 C C . ASP A 1 102 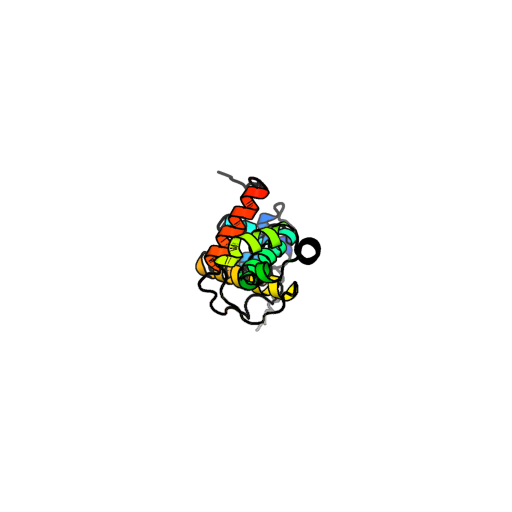? -16.045 5.647 3.070 1.00 71.19 102 ASP A C 1
ATOM 738 O O . ASP A 1 102 ? -16.231 5.176 1.945 1.00 71.19 102 ASP A O 1
ATOM 742 N N . ALA A 1 103 ? -15.720 4.872 4.109 1.00 67.56 103 ALA A N 1
ATOM 743 C CA . ALA A 1 103 ? -15.536 3.437 4.016 1.00 67.56 103 ALA A CA 1
ATOM 744 C C . ALA A 1 103 ? -16.850 2.718 3.623 1.00 67.56 103 ALA A C 1
ATOM 746 O O . ALA A 1 103 ? -17.958 3.142 3.994 1.00 67.56 103 ALA A O 1
ATOM 747 N N . PRO A 1 104 ? -16.778 1.594 2.887 1.00 65.75 104 PRO A N 1
ATOM 748 C CA . PRO A 1 104 ? -17.944 0.758 2.638 1.00 65.75 104 PRO A CA 1
ATOM 749 C C . PRO A 1 104 ? -18.444 0.136 3.945 1.00 65.75 104 PRO A C 1
ATOM 751 O O . PRO A 1 104 ? -17.671 -0.159 4.856 1.00 65.75 104 PRO A O 1
ATOM 754 N N . THR A 1 105 ? -19.757 -0.071 4.057 1.00 65.56 105 THR A N 1
ATOM 755 C CA . THR A 1 105 ? -20.328 -0.753 5.224 1.00 65.56 105 THR A CA 1
ATOM 756 C C . THR A 1 105 ? -20.043 -2.247 5.106 1.00 65.56 105 THR A C 1
ATOM 758 O O . THR A 1 105 ? -20.808 -2.975 4.477 1.00 65.56 105 THR A O 1
ATOM 761 N N . PHE A 1 106 ? -18.940 -2.706 5.690 1.00 61.84 106 PHE A N 1
ATOM 762 C CA . PHE A 1 106 ? -18.669 -4.130 5.850 1.00 61.84 106 PHE A CA 1
ATOM 763 C C . PHE A 1 106 ? -19.245 -4.606 7.185 1.00 61.84 106 PHE A C 1
ATOM 765 O O . PHE A 1 106 ? -18.904 -4.073 8.240 1.00 61.84 106 PHE A O 1
ATOM 772 N N . ARG A 1 107 ? -20.149 -5.590 7.136 1.00 46.59 107 ARG A N 1
ATOM 773 C CA . ARG A 1 107 ? -20.557 -6.360 8.316 1.00 46.59 107 ARG A CA 1
ATOM 774 C C . ARG A 1 107 ? -19.442 -7.367 8.617 1.00 46.59 107 ARG A C 1
ATOM 776 O O . ARG A 1 107 ? -19.053 -8.113 7.727 1.00 46.59 107 ARG A O 1
ATOM 783 N N . ASP A 1 108 ? -18.954 -7.380 9.850 1.00 48.16 108 ASP A N 1
ATOM 784 C CA . ASP A 1 108 ? -18.291 -8.538 10.473 1.00 48.16 108 ASP A CA 1
ATOM 785 C C . ASP A 1 108 ? -16.888 -8.946 10.011 1.00 48.16 108 ASP A C 1
ATOM 787 O O . ASP A 1 108 ? -16.504 -10.108 10.139 1.00 48.16 108 ASP A O 1
ATOM 791 N N . VAL A 1 109 ? -16.063 -8.010 9.551 1.00 48.38 109 VAL A N 1
ATOM 792 C CA . VAL A 1 109 ? -14.666 -8.343 9.262 1.00 48.38 109 VAL A CA 1
ATOM 793 C C . VAL A 1 109 ? -13.802 -8.038 10.482 1.00 48.38 109 VAL A C 1
ATOM 795 O O . VAL A 1 109 ? -13.582 -6.877 10.820 1.00 48.38 109 VAL A O 1
ATOM 798 N N . GLY A 1 110 ? -13.328 -9.086 11.160 1.00 54.03 110 GLY A N 1
ATOM 799 C CA . GLY A 1 110 ? -12.334 -8.948 12.222 1.00 54.03 110 GLY A CA 1
ATOM 800 C C . GLY A 1 110 ? -11.104 -8.191 11.713 1.00 54.03 110 GLY A C 1
ATOM 801 O O . GLY A 1 110 ? -10.565 -8.499 10.652 1.00 54.03 110 GLY A O 1
ATOM 802 N N . LEU A 1 111 ? -10.659 -7.180 12.456 1.00 66.81 111 LEU A N 1
ATOM 803 C CA . LEU A 1 111 ? -9.476 -6.398 12.108 1.00 66.81 111 LEU A CA 1
ATOM 804 C C . LEU A 1 111 ? -8.230 -7.194 12.500 1.00 66.81 111 LEU A C 1
ATOM 806 O O . LEU A 1 111 ? -7.784 -7.123 13.641 1.00 66.81 111 LEU A O 1
ATOM 810 N N . SER A 1 112 ? -7.696 -7.983 11.566 1.00 77.88 112 SER A N 1
ATOM 811 C CA . SER A 1 112 ? -6.361 -8.570 11.714 1.00 77.88 112 SER A CA 1
ATOM 812 C C . SER A 1 112 ? -5.335 -7.811 10.862 1.00 77.88 112 SER A C 1
ATOM 814 O O . SER A 1 112 ? -5.661 -7.403 9.739 1.00 77.88 112 SER A O 1
ATOM 816 N N . PRO A 1 113 ? -4.071 -7.680 11.315 1.00 77.81 113 PRO A N 1
ATOM 817 C CA . PRO A 1 113 ? -3.002 -7.066 10.524 1.00 77.81 113 PRO A CA 1
ATOM 818 C C . PRO A 1 113 ? -2.802 -7.712 9.157 1.00 77.81 113 PRO A C 1
ATOM 820 O O . PRO A 1 113 ? -2.586 -7.019 8.164 1.00 77.81 113 PRO A O 1
ATOM 823 N N . ALA A 1 114 ? -2.921 -9.039 9.089 1.00 81.38 114 ALA A N 1
ATOM 824 C CA . ALA A 1 114 ? -2.790 -9.784 7.843 1.00 81.38 114 ALA A CA 1
ATOM 825 C C . ALA A 1 114 ? -3.903 -9.424 6.849 1.00 81.38 114 ALA A C 1
ATOM 827 O O . ALA A 1 114 ? -3.637 -9.230 5.665 1.00 81.38 114 ALA A O 1
ATOM 828 N N . GLN A 1 115 ? -5.140 -9.280 7.330 1.00 79.94 115 GLN A N 1
ATOM 829 C CA . GLN A 1 115 ? -6.273 -8.926 6.486 1.00 79.94 115 GLN A CA 1
ATOM 830 C C . GLN A 1 115 ? -6.241 -7.466 6.037 1.00 79.94 115 GLN A C 1
ATOM 832 O O . GLN A 1 115 ? -6.548 -7.186 4.876 1.00 79.94 115 GLN A O 1
ATOM 837 N N . ALA A 1 116 ? -5.844 -6.545 6.919 1.00 80.75 116 ALA A N 1
ATOM 838 C CA . ALA A 1 116 ? -5.635 -5.149 6.549 1.00 80.75 116 ALA A CA 1
ATOM 839 C C . ALA A 1 116 ? -4.557 -5.037 5.463 1.00 80.75 116 ALA A C 1
ATOM 841 O O . ALA A 1 116 ? -4.795 -4.431 4.422 1.00 80.75 116 ALA A O 1
ATOM 842 N N . LEU A 1 117 ? -3.411 -5.695 5.646 1.00 84.62 117 LEU A N 1
ATOM 843 C CA . LEU A 1 117 ? -2.349 -5.705 4.645 1.00 84.62 117 LEU A CA 1
ATOM 844 C C . LEU A 1 117 ? -2.827 -6.294 3.309 1.00 84.62 117 LEU A C 1
ATOM 846 O O . LEU A 1 117 ? -2.681 -5.639 2.282 1.00 84.62 117 LEU A O 1
ATOM 850 N N . ALA A 1 118 ? -3.459 -7.472 3.317 1.00 83.62 118 ALA A N 1
ATOM 851 C CA . ALA A 1 118 ? -3.938 -8.125 2.096 1.00 83.62 118 ALA A CA 1
ATOM 852 C C . ALA A 1 118 ? -4.988 -7.285 1.346 1.00 83.62 118 ALA A C 1
ATOM 854 O O . ALA A 1 118 ? -4.927 -7.151 0.125 1.00 83.62 118 ALA A O 1
ATOM 855 N N . THR A 1 119 ? -5.925 -6.667 2.075 1.00 80.94 119 THR A N 1
ATOM 856 C CA . THR A 1 119 ? -6.929 -5.757 1.493 1.00 80.94 119 THR A CA 1
ATOM 857 C C . THR A 1 119 ? -6.258 -4.529 0.878 1.00 80.94 119 THR A C 1
ATOM 859 O O . THR A 1 119 ? -6.606 -4.104 -0.221 1.00 80.94 119 THR A O 1
ATOM 862 N N . GLY A 1 120 ? -5.268 -3.973 1.573 1.00 85.44 120 GLY A N 1
ATOM 863 C CA . GLY A 1 120 ? -4.468 -2.855 1.100 1.00 85.44 120 GLY A CA 1
ATOM 864 C C . GLY A 1 120 ? -3.680 -3.151 -0.168 1.00 85.44 120 GLY A C 1
ATOM 865 O O . GLY A 1 120 ? -3.707 -2.362 -1.110 1.00 85.44 120 GLY A O 1
ATOM 866 N N . GLU A 1 121 ? -3.007 -4.299 -0.212 1.00 88.81 121 GLU A N 1
ATOM 867 C CA . GLU A 1 121 ? -2.262 -4.752 -1.386 1.00 88.81 121 GLU A CA 1
ATOM 868 C C . GLU A 1 121 ? -3.192 -5.003 -2.576 1.00 88.81 121 GLU A C 1
ATOM 870 O O . GLU A 1 121 ? -2.862 -4.602 -3.689 1.00 88.81 121 GLU A O 1
ATOM 875 N N . ALA A 1 122 ? -4.381 -5.572 -2.356 1.00 84.31 122 ALA A N 1
ATOM 876 C CA . ALA A 1 122 ? -5.387 -5.726 -3.406 1.00 84.31 122 ALA A CA 1
ATOM 877 C C . ALA A 1 122 ? -5.876 -4.367 -3.950 1.00 84.31 122 ALA A C 1
ATOM 879 O O . ALA A 1 122 ? -6.014 -4.193 -5.163 1.00 84.31 122 ALA A O 1
ATOM 880 N N . CYS A 1 123 ? -6.092 -3.373 -3.077 1.00 83.56 123 CYS A N 1
ATOM 881 C CA . CYS A 1 123 ? -6.422 -2.003 -3.486 1.00 83.56 123 CYS A CA 1
ATOM 882 C C . CYS A 1 123 ? -5.309 -1.354 -4.311 1.00 83.56 123 CYS A C 1
ATOM 884 O O . CYS A 1 123 ? -5.596 -0.737 -5.337 1.00 83.56 123 CYS A O 1
ATOM 886 N N . LEU A 1 124 ? -4.056 -1.486 -3.868 1.00 87.25 124 LEU A N 1
ATOM 887 C CA . LEU A 1 124 ? -2.886 -0.960 -4.571 1.00 87.25 124 LEU A CA 1
ATOM 888 C C . LEU A 1 124 ? -2.720 -1.622 -5.940 1.00 87.25 124 LEU A C 1
ATOM 890 O O . LEU A 1 124 ? -2.559 -0.918 -6.932 1.00 87.25 124 LEU A O 1
ATOM 894 N N . ALA A 1 125 ? -2.835 -2.951 -6.010 1.00 88.75 125 ALA A N 1
ATOM 895 C CA . ALA A 1 125 ? -2.775 -3.703 -7.259 1.00 88.75 125 ALA A CA 1
ATOM 896 C C . ALA A 1 125 ? -3.839 -3.217 -8.250 1.00 88.75 125 ALA A C 1
ATOM 898 O O . ALA A 1 125 ? -3.531 -2.921 -9.403 1.00 88.75 125 ALA A O 1
ATOM 899 N N . LYS A 1 126 ? -5.087 -3.067 -7.788 1.00 85.00 126 LYS A N 1
ATOM 900 C CA . LYS A 1 126 ? -6.181 -2.542 -8.610 1.00 85.00 126 LYS A CA 1
ATOM 901 C C . LYS A 1 126 ? -5.902 -1.117 -9.095 1.00 85.00 126 LYS A C 1
ATOM 903 O O . LYS A 1 126 ? -6.100 -0.829 -10.270 1.00 85.00 126 LYS A O 1
ATOM 908 N N . PHE A 1 127 ? -5.438 -0.236 -8.210 1.00 87.50 127 PHE A N 1
ATOM 909 C CA . PHE A 1 127 ? -5.102 1.143 -8.564 1.00 87.50 127 PHE A CA 1
ATOM 910 C C . PHE A 1 127 ? -4.001 1.209 -9.626 1.00 87.50 127 PHE A C 1
ATOM 912 O O . PHE A 1 127 ? -4.150 1.925 -10.616 1.00 87.50 127 PHE A O 1
ATOM 919 N N . LEU A 1 128 ? -2.929 0.431 -9.455 1.00 89.25 128 LEU A N 1
ATOM 920 C CA . LEU A 1 128 ? -1.860 0.327 -10.445 1.00 89.25 128 LEU A CA 1
ATOM 921 C C . LEU A 1 128 ? -2.394 -0.234 -11.761 1.00 89.25 128 LEU A C 1
ATOM 923 O O . LEU A 1 128 ? -2.101 0.327 -12.804 1.00 89.25 128 LEU A O 1
ATOM 927 N N . HIS A 1 129 ? -3.241 -1.263 -11.732 1.00 87.69 129 HIS A N 1
ATOM 928 C CA . HIS A 1 129 ? -3.850 -1.805 -12.945 1.00 87.69 129 HIS A CA 1
ATOM 929 C C . HIS A 1 129 ? -4.672 -0.764 -13.720 1.00 87.69 129 HIS A C 1
ATOM 931 O O . HIS A 1 129 ? -4.577 -0.699 -14.939 1.00 87.69 129 HIS A O 1
ATOM 937 N N . GLU A 1 130 ? -5.464 0.059 -13.027 1.00 87.88 130 GLU A N 1
ATOM 938 C CA . GLU A 1 130 ? -6.313 1.080 -13.656 1.00 87.88 130 GLU A CA 1
ATOM 939 C C . GLU A 1 130 ? -5.514 2.281 -14.188 1.00 87.88 130 GLU A C 1
ATOM 941 O O . GLU A 1 130 ? -5.879 2.856 -15.214 1.00 87.88 130 GLU A O 1
ATOM 946 N N . ARG A 1 131 ? -4.445 2.688 -13.493 1.00 89.00 131 ARG A N 1
ATOM 947 C CA . ARG A 1 131 ? -3.642 3.872 -13.849 1.00 89.00 131 ARG A CA 1
ATOM 948 C C . ARG A 1 131 ? -2.491 3.555 -14.796 1.00 89.00 131 ARG A C 1
ATOM 950 O O . ARG A 1 131 ? -2.178 4.359 -15.667 1.00 89.00 131 ARG A O 1
ATOM 957 N N . GLU A 1 132 ? -1.850 2.415 -14.591 1.00 91.88 132 GLU A N 1
ATOM 958 C CA . GLU A 1 132 ? -0.606 2.031 -15.244 1.00 91.88 132 GLU A CA 1
ATOM 959 C C . GLU A 1 132 ? -0.477 0.493 -15.283 1.00 91.88 132 GLU A C 1
ATOM 961 O O . GLU A 1 132 ? 0.265 -0.097 -14.496 1.00 91.88 132 GLU A O 1
ATOM 966 N N . PRO A 1 133 ? -1.198 -0.196 -16.192 1.00 88.44 133 PRO A N 1
ATOM 967 C CA . PRO A 1 133 ? -1.263 -1.661 -16.230 1.00 88.44 133 PRO A CA 1
ATOM 968 C C . PRO A 1 133 ? 0.103 -2.366 -16.258 1.00 88.44 133 PRO A C 1
ATOM 970 O O . PRO A 1 133 ? 0.247 -3.464 -15.721 1.00 88.44 133 PRO A O 1
ATOM 973 N N . SER A 1 134 ? 1.114 -1.729 -16.854 1.00 87.81 134 SER A N 1
ATOM 974 C CA . SER A 1 134 ? 2.507 -2.192 -16.897 1.00 87.81 134 SER A CA 1
ATOM 975 C C . SER A 1 134 ? 3.153 -2.332 -15.513 1.00 87.81 134 SER A C 1
ATOM 977 O O . SER A 1 134 ? 4.043 -3.164 -15.337 1.00 87.81 134 SER A O 1
ATOM 979 N N . ALA A 1 135 ? 2.700 -1.561 -14.522 1.00 89.94 135 ALA A N 1
ATOM 980 C CA . ALA A 1 135 ? 3.184 -1.608 -13.146 1.00 89.94 135 ALA A CA 1
ATOM 981 C C . ALA A 1 135 ? 2.652 -2.825 -12.366 1.00 89.94 135 ALA A C 1
ATOM 983 O O . ALA A 1 135 ? 3.257 -3.225 -11.372 1.00 89.94 135 ALA A O 1
ATOM 984 N N . LEU A 1 136 ? 1.557 -3.456 -12.814 1.00 88.25 136 LEU A N 1
ATOM 985 C CA . LEU A 1 136 ? 0.956 -4.593 -12.108 1.00 88.25 136 LEU A CA 1
ATOM 986 C C . LEU A 1 136 ? 1.886 -5.814 -12.071 1.00 88.25 136 LEU A C 1
ATOM 988 O O . LEU A 1 136 ? 2.029 -6.449 -11.032 1.00 88.25 136 LEU A O 1
ATOM 992 N N . ALA A 1 137 ? 2.569 -6.109 -13.179 1.00 87.12 137 ALA A N 1
ATOM 993 C CA . ALA A 1 137 ? 3.499 -7.237 -13.243 1.00 87.12 137 ALA A CA 1
ATOM 994 C C . ALA A 1 137 ? 4.697 -7.053 -12.291 1.00 87.12 137 ALA A C 1
ATOM 996 O O . ALA A 1 137 ? 5.176 -8.011 -11.686 1.00 87.12 137 ALA A O 1
ATOM 997 N N . TRP A 1 138 ? 5.145 -5.806 -12.108 1.00 90.00 138 TRP A N 1
ATOM 998 C CA . TRP A 1 138 ? 6.122 -5.465 -11.077 1.00 90.00 138 TRP A CA 1
ATOM 999 C C . TRP A 1 138 ? 5.545 -5.609 -9.673 1.00 90.00 138 TRP A C 1
ATOM 1001 O O . TRP A 1 138 ? 6.223 -6.127 -8.788 1.00 90.00 138 TRP A O 1
ATOM 1011 N N . PHE A 1 139 ? 4.298 -5.190 -9.463 1.00 88.94 139 PHE A N 1
ATOM 1012 C CA . PHE A 1 139 ? 3.628 -5.311 -8.173 1.00 88.94 139 PHE A CA 1
ATOM 1013 C C . PHE A 1 139 ? 3.531 -6.770 -7.717 1.00 88.94 139 PHE A C 1
ATOM 1015 O O . PHE A 1 139 ? 3.911 -7.079 -6.590 1.00 88.94 139 PHE A O 1
ATOM 1022 N N . ASP A 1 140 ? 3.122 -7.677 -8.606 1.00 86.00 140 ASP A N 1
ATOM 1023 C CA . ASP A 1 140 ? 3.025 -9.115 -8.320 1.00 86.00 140 ASP A CA 1
ATOM 1024 C C . ASP A 1 140 ? 4.385 -9.761 -8.003 1.00 86.00 140 ASP A C 1
ATOM 1026 O O . ASP A 1 140 ? 4.458 -10.743 -7.263 1.00 86.00 140 ASP A O 1
ATOM 1030 N N . LEU A 1 141 ? 5.477 -9.220 -8.554 1.00 85.12 141 LEU A N 1
ATOM 1031 C CA . LEU A 1 141 ? 6.839 -9.668 -8.255 1.00 85.12 141 LEU A CA 1
ATOM 1032 C C . LEU A 1 141 ? 7.308 -9.181 -6.874 1.00 85.12 141 LEU A C 1
ATOM 1034 O O . LEU A 1 141 ? 8.021 -9.888 -6.161 1.00 85.12 141 LEU A O 1
ATOM 1038 N N . VAL A 1 142 ? 6.927 -7.957 -6.511 1.00 84.62 142 VAL A N 1
ATOM 1039 C CA . VAL A 1 142 ? 7.398 -7.254 -5.312 1.00 84.62 142 VAL A CA 1
ATOM 1040 C C . VAL A 1 142 ? 6.560 -7.588 -4.067 1.00 84.62 142 VAL A C 1
ATOM 1042 O O . VAL A 1 142 ? 7.081 -7.582 -2.945 1.00 84.62 142 VAL A O 1
ATOM 1045 N N . CYS A 1 143 ? 5.276 -7.889 -4.243 1.00 79.88 143 CYS A N 1
ATOM 1046 C CA . CYS A 1 143 ? 4.374 -8.354 -3.195 1.00 79.88 143 CYS A CA 1
ATOM 1047 C C . CYS A 1 143 ? 4.242 -9.880 -3.291 1.00 79.88 143 CYS A C 1
ATOM 1049 O O . CYS A 1 143 ? 3.705 -10.409 -4.259 1.00 79.88 143 CYS A O 1
ATOM 1051 N N . ALA A 1 144 ? 4.743 -10.608 -2.287 1.00 62.12 144 ALA A N 1
ATOM 1052 C CA . ALA A 1 144 ? 4.662 -12.067 -2.247 1.00 62.12 144 ALA A CA 1
ATOM 1053 C C . ALA A 1 144 ? 3.204 -12.532 -2.431 1.00 62.12 144 ALA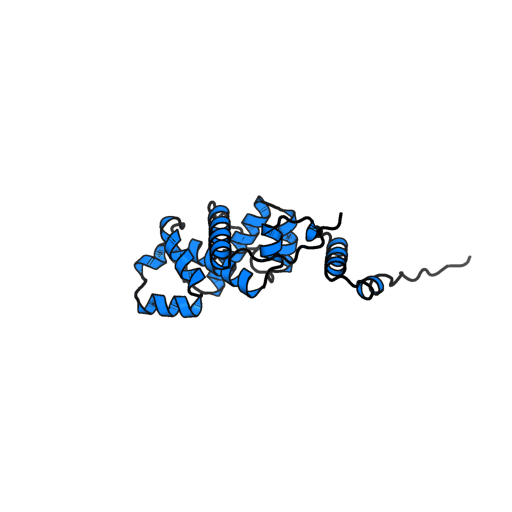 A C 1
ATOM 1055 O O . ALA A 1 144 ? 2.363 -12.208 -1.600 1.00 62.12 144 ALA A O 1
ATOM 1056 N N . LYS A 1 145 ? 2.932 -13.257 -3.532 1.00 55.16 145 LYS A N 1
ATOM 1057 C CA . LYS A 1 145 ? 1.652 -13.878 -3.947 1.00 55.16 145 LYS A CA 1
ATOM 1058 C C . LYS A 1 145 ? 0.539 -13.819 -2.885 1.00 55.16 145 LYS A C 1
ATOM 1060 O O . LYS A 1 145 ? 0.328 -14.777 -2.147 1.00 55.16 145 LYS A O 1
ATOM 1065 N N . GLY A 1 146 ? -0.186 -12.705 -2.839 1.00 46.38 146 GLY A N 1
ATOM 1066 C CA . GLY A 1 146 ? -1.290 -12.510 -1.894 1.00 46.38 146 GLY A CA 1
ATOM 1067 C C . GLY A 1 146 ? -2.331 -11.492 -2.357 1.00 46.38 146 GLY A C 1
ATOM 1068 O O . GLY A 1 146 ? -3.521 -11.716 -2.158 1.00 46.38 146 GLY A O 1
ATOM 1069 N N . GLY A 1 147 ? -1.914 -10.419 -3.041 1.00 47.38 147 GLY A N 1
ATOM 1070 C CA . GLY A 1 147 ? -2.814 -9.316 -3.412 1.00 47.38 147 GLY A CA 1
ATOM 1071 C C . GLY A 1 147 ? -3.756 -9.584 -4.596 1.00 47.38 147 GLY A C 1
ATOM 1072 O O . GLY A 1 147 ? -4.907 -9.156 -4.572 1.00 47.38 147 GLY A O 1
ATOM 1073 N N . SER A 1 148 ? -3.308 -10.314 -5.625 1.00 48.69 148 SER A N 1
ATOM 1074 C CA . SER A 1 148 ? -4.041 -10.437 -6.904 1.00 48.69 148 SER A CA 1
ATOM 1075 C C . SER A 1 148 ? -5.302 -11.322 -6.832 1.00 48.69 148 SER A C 1
ATOM 1077 O O . SER A 1 148 ? -6.272 -11.106 -7.556 1.00 48.69 148 SER A O 1
ATOM 1079 N N . ALA A 1 149 ? -5.358 -12.280 -5.899 1.00 47.34 149 ALA A N 1
ATOM 1080 C CA . ALA A 1 149 ? -6.479 -13.224 -5.795 1.00 47.34 149 ALA A CA 1
ATOM 1081 C C . ALA A 1 149 ? -7.777 -12.614 -5.218 1.00 47.34 149 ALA A C 1
ATOM 1083 O O . ALA A 1 149 ? -8.820 -13.264 -5.249 1.00 47.34 149 ALA A O 1
ATOM 1084 N N . LEU A 1 150 ? -7.737 -11.378 -4.700 1.00 48.78 150 LEU A N 1
ATOM 1085 C CA . LEU A 1 150 ? -8.853 -10.728 -3.998 1.00 48.78 150 LEU A CA 1
ATOM 1086 C C . LEU A 1 150 ? -9.332 -9.431 -4.671 1.00 48.78 150 LEU A C 1
ATOM 1088 O O . LEU A 1 150 ? -9.854 -8.544 -3.992 1.00 48.78 150 LEU A O 1
ATOM 1092 N N . LEU A 1 151 ? -9.221 -9.323 -6.002 1.00 47.00 151 LEU A N 1
ATOM 1093 C CA . LEU A 1 151 ? -9.747 -8.205 -6.807 1.00 47.00 151 LEU A CA 1
ATOM 1094 C C . LEU A 1 151 ? -11.293 -8.165 -6.854 1.00 47.00 151 LEU A C 1
ATOM 1096 O O . LEU A 1 151 ? -11.919 -8.029 -7.903 1.00 47.00 151 LEU A O 1
ATOM 1100 N N . THR A 1 152 ? -11.946 -8.264 -5.702 1.00 48.78 152 THR A N 1
ATOM 1101 C CA . THR A 1 152 ? -13.353 -7.905 -5.525 1.00 48.78 152 THR A CA 1
ATOM 1102 C C . THR A 1 152 ? -13.481 -6.388 -5.725 1.00 48.78 152 THR A C 1
ATOM 1104 O O . THR A 1 152 ? -12.619 -5.632 -5.266 1.00 48.78 152 THR A O 1
ATOM 1107 N N . PRO A 1 153 ? -14.522 -5.887 -6.414 1.00 45.25 153 PRO A N 1
ATOM 1108 C CA . PRO A 1 153 ? -14.563 -4.502 -6.856 1.00 45.25 153 PRO A CA 1
ATOM 1109 C C . PRO A 1 153 ? -14.830 -3.552 -5.685 1.00 45.25 153 PRO A C 1
ATOM 1111 O O . PRO A 1 153 ? -15.959 -3.137 -5.430 1.00 45.25 153 PRO A O 1
ATOM 1114 N N . LEU A 1 154 ? -13.767 -3.104 -5.022 1.00 53.50 154 LEU A N 1
ATOM 1115 C CA . LEU A 1 154 ? -13.806 -1.877 -4.240 1.00 53.50 154 LEU A CA 1
ATOM 1116 C C . LEU A 1 154 ? -13.942 -0.725 -5.238 1.00 53.50 154 LEU A C 1
ATOM 1118 O O . LEU A 1 154 ? -12.956 -0.272 -5.818 1.00 53.50 154 LEU A O 1
ATOM 1122 N N . ARG A 1 155 ? -15.178 -0.277 -5.499 1.00 55.56 155 ARG A N 1
ATOM 1123 C CA . ARG A 1 155 ? -15.468 0.885 -6.371 1.00 55.56 155 ARG A CA 1
ATOM 1124 C C . ARG A 1 155 ? -14.727 2.161 -5.939 1.00 55.56 155 ARG A C 1
ATOM 1126 O O . ARG A 1 155 ? -14.578 3.063 -6.746 1.00 55.56 155 ARG A O 1
ATOM 1133 N N . HIS A 1 156 ? -14.252 2.207 -4.694 1.00 60.25 156 HIS A N 1
ATOM 1134 C CA . HIS A 1 156 ? -13.636 3.378 -4.067 1.00 60.25 156 HIS A CA 1
ATOM 1135 C C . HIS A 1 156 ? -12.138 3.178 -3.768 1.00 60.25 156 HIS A C 1
ATOM 1137 O O . HIS A 1 156 ? -11.493 4.081 -3.244 1.00 60.25 156 HIS A O 1
ATOM 1143 N N . GLY A 1 157 ? -11.562 2.015 -4.107 1.00 61.94 157 GLY A N 1
ATOM 1144 C CA . GLY A 1 157 ? -10.178 1.674 -3.749 1.00 61.94 157 GLY A CA 1
ATOM 1145 C C . GLY A 1 157 ? -9.146 2.652 -4.317 1.00 61.94 157 GLY A C 1
ATOM 1146 O O . GLY A 1 157 ? -8.233 3.054 -3.604 1.00 61.94 157 GLY A O 1
ATOM 1147 N N . ALA A 1 158 ? -9.340 3.113 -5.556 1.00 68.56 158 ALA A N 1
ATOM 1148 C CA . ALA A 1 158 ? -8.411 4.022 -6.223 1.00 68.56 158 ALA A CA 1
ATOM 1149 C C . ALA A 1 158 ? -8.284 5.392 -5.529 1.00 68.56 158 ALA A C 1
ATOM 1151 O O . ALA A 1 158 ? -7.178 5.899 -5.364 1.00 68.56 158 ALA A O 1
ATOM 1152 N N . GLN A 1 159 ? -9.399 5.973 -5.071 1.00 72.25 159 GLN A N 1
ATOM 1153 C CA . GLN A 1 159 ? -9.384 7.254 -4.353 1.00 72.25 159 GLN A CA 1
ATOM 1154 C C . GLN A 1 159 ? -8.723 7.126 -2.977 1.00 72.25 159 GLN A C 1
ATOM 1156 O O . GLN A 1 159 ? -7.961 8.004 -2.579 1.00 72.25 159 GLN A O 1
ATOM 1161 N N . VAL A 1 160 ? -8.978 6.024 -2.262 1.00 69.69 160 VAL A N 1
ATOM 1162 C CA . VAL A 1 160 ? -8.351 5.761 -0.956 1.00 69.69 160 VAL A CA 1
ATOM 1163 C C . VAL A 1 160 ? -6.838 5.601 -1.108 1.00 69.69 160 VAL A C 1
ATOM 1165 O O . VAL A 1 160 ? -6.093 6.167 -0.314 1.00 69.69 160 VAL A O 1
ATOM 1168 N N . VAL A 1 161 ? -6.382 4.894 -2.147 1.00 75.38 161 VAL A N 1
ATOM 1169 C CA . VAL A 1 161 ? -4.954 4.744 -2.469 1.00 75.38 161 VAL A CA 1
ATOM 1170 C C . VAL A 1 161 ? -4.311 6.101 -2.756 1.00 75.38 161 VAL A C 1
ATOM 1172 O O . VAL A 1 161 ? -3.286 6.430 -2.163 1.00 75.38 161 VAL A O 1
ATOM 1175 N N . GLU A 1 162 ? -4.921 6.910 -3.624 1.00 79.31 162 GLU A N 1
ATOM 1176 C CA . GLU A 1 162 ? -4.376 8.212 -4.022 1.00 79.31 162 GLU A CA 1
ATOM 1177 C C . GLU A 1 162 ? -4.306 9.200 -2.843 1.00 79.31 162 GLU A C 1
ATOM 1179 O O . GLU A 1 162 ? -3.322 9.924 -2.690 1.00 79.31 162 GLU A O 1
ATOM 1184 N N . LEU A 1 163 ? -5.311 9.196 -1.963 1.00 76.62 163 LEU A N 1
ATOM 1185 C CA . LEU A 1 163 ? -5.308 10.004 -0.742 1.00 76.62 163 LEU A CA 1
ATOM 1186 C C . LEU A 1 163 ? -4.275 9.512 0.276 1.00 76.62 163 LEU A C 1
ATOM 1188 O O . LEU A 1 163 ? -3.549 10.334 0.831 1.00 76.62 163 LEU A O 1
ATOM 1192 N N . ALA A 1 164 ? -4.178 8.196 0.500 1.00 75.06 164 ALA A N 1
ATOM 1193 C CA . ALA A 1 164 ? -3.182 7.612 1.400 1.00 75.06 164 ALA A CA 1
ATOM 1194 C C . ALA A 1 164 ? -1.762 7.957 0.945 1.00 75.06 164 ALA A C 1
ATOM 1196 O O . ALA A 1 164 ? -0.925 8.347 1.757 1.00 75.06 164 ALA A O 1
ATOM 1197 N N . TRP A 1 165 ? -1.525 7.869 -0.364 1.00 78.75 165 TRP A N 1
ATOM 1198 C CA . TRP A 1 165 ? -0.265 8.229 -0.992 1.00 78.75 165 TRP A CA 1
ATOM 1199 C C . TRP A 1 165 ? 0.110 9.693 -0.760 1.00 78.75 165 TRP A C 1
ATOM 1201 O O . TRP A 1 165 ? 1.196 9.981 -0.261 1.00 78.75 165 TRP A O 1
ATOM 1211 N N . ARG A 1 166 ? -0.805 10.620 -1.070 1.00 83.06 166 ARG A N 1
ATOM 1212 C CA . ARG A 1 166 ? -0.578 12.060 -0.875 1.00 83.06 166 ARG A CA 1
ATOM 1213 C C . ARG A 1 166 ? -0.351 12.397 0.596 1.00 83.06 166 ARG A C 1
ATOM 1215 O O . ARG A 1 166 ? 0.644 13.028 0.917 1.00 83.06 166 ARG A O 1
ATOM 1222 N N . SER A 1 167 ? -1.207 11.900 1.494 1.00 77.19 167 SER A N 1
ATOM 1223 C CA . SER A 1 167 ? -1.064 12.125 2.940 1.00 77.19 167 SER A CA 1
ATOM 1224 C C . SER A 1 167 ? 0.247 11.578 3.501 1.00 77.19 167 SER A C 1
ATOM 1226 O O . SER A 1 167 ? 0.823 12.188 4.396 1.00 77.19 167 SER A O 1
ATOM 1228 N N . TRP A 1 168 ? 0.731 10.445 2.989 1.00 80.00 168 TRP A N 1
ATOM 1229 C CA . TRP A 1 168 ? 2.044 9.923 3.355 1.00 80.00 168 TRP A CA 1
ATOM 1230 C C . TRP A 1 168 ? 3.173 10.831 2.846 1.00 80.00 168 TRP A C 1
ATOM 1232 O O . TRP A 1 168 ? 4.048 11.207 3.625 1.00 80.00 168 TRP A O 1
ATOM 1242 N N . ARG A 1 169 ? 3.133 11.232 1.568 1.00 76.12 169 ARG A N 1
ATOM 1243 C CA . ARG A 1 169 ? 4.143 12.107 0.952 1.00 76.12 169 ARG A CA 1
ATOM 1244 C C . ARG A 1 169 ? 4.224 13.463 1.665 1.00 76.12 169 ARG A C 1
ATOM 1246 O O . ARG A 1 169 ? 5.317 13.935 1.959 1.00 76.12 169 ARG A O 1
ATOM 1253 N N . ASP A 1 170 ? 3.081 14.042 2.022 1.00 81.00 170 ASP A N 1
ATOM 1254 C CA . ASP A 1 170 ? 3.007 15.311 2.755 1.00 81.00 170 ASP A CA 1
ATOM 1255 C C . ASP A 1 170 ? 3.659 15.220 4.149 1.00 81.00 170 ASP A C 1
ATOM 1257 O O . ASP A 1 170 ? 4.234 16.197 4.626 1.00 81.00 170 ASP A O 1
ATOM 1261 N N . GLN A 1 171 ? 3.617 14.050 4.801 1.00 74.19 171 GLN A N 1
ATOM 1262 C CA . GLN A 1 171 ? 4.230 13.830 6.120 1.00 74.19 171 GLN A CA 1
ATOM 1263 C C . GLN A 1 171 ? 5.737 13.562 6.068 1.00 74.19 171 GLN A C 1
ATOM 1265 O O . GLN A 1 171 ? 6.440 13.885 7.023 1.00 74.19 171 GLN A O 1
ATOM 1270 N N . GLN A 1 172 ? 6.236 12.964 4.984 1.00 68.88 172 GLN A N 1
ATOM 1271 C CA . GLN A 1 172 ? 7.668 12.690 4.810 1.00 68.88 172 GLN A CA 1
ATOM 1272 C C . GLN A 1 172 ? 8.439 13.897 4.252 1.00 68.88 172 GLN A C 1
ATOM 1274 O O . GLN A 1 172 ? 9.668 13.926 4.315 1.00 68.88 172 GLN A O 1
ATOM 1279 N N . GLY A 1 173 ? 7.732 14.897 3.712 1.00 57.69 173 GLY A N 1
ATOM 1280 C CA . GLY A 1 173 ? 8.331 15.918 2.855 1.00 57.69 173 GLY A CA 1
ATOM 1281 C C . GLY A 1 173 ? 8.651 15.356 1.461 1.00 57.69 173 GLY A C 1
ATOM 1282 O O . GLY A 1 173 ? 8.419 14.174 1.199 1.00 57.69 173 GLY A O 1
ATOM 1283 N N . PRO A 1 174 ? 9.163 16.176 0.526 1.00 51.59 174 PRO A N 1
ATOM 1284 C CA . PRO A 1 174 ? 9.575 15.680 -0.781 1.00 51.59 174 PRO A CA 1
ATOM 1285 C C . PRO A 1 174 ? 10.660 14.619 -0.589 1.00 51.59 174 PRO A C 1
ATOM 1287 O O . PRO A 1 174 ? 11.787 14.935 -0.202 1.00 51.59 174 PRO A O 1
ATOM 1290 N N . ALA A 1 175 ? 10.317 13.356 -0.851 1.00 48.97 175 ALA A N 1
ATOM 1291 C CA . ALA A 1 175 ? 11.310 12.312 -0.985 1.00 48.97 175 ALA A CA 1
ATOM 1292 C C . ALA A 1 175 ? 12.228 12.745 -2.129 1.00 48.97 175 ALA A C 1
ATOM 1294 O O . ALA A 1 175 ? 11.792 12.918 -3.267 1.00 48.97 175 ALA A O 1
ATOM 1295 N N . SER A 1 176 ? 13.500 12.987 -1.830 1.00 39.50 176 SER A N 1
ATOM 1296 C CA . SER A 1 176 ? 14.509 13.098 -2.866 1.00 39.50 176 SER A CA 1
ATOM 1297 C C . SER A 1 176 ? 14.635 11.719 -3.501 1.00 39.50 176 SER A C 1
ATOM 1299 O O . SER A 1 176 ? 15.446 10.895 -3.081 1.00 39.50 176 SER A O 1
ATOM 1301 N N . ILE A 1 177 ? 13.811 11.447 -4.516 1.00 40.94 177 ILE A N 1
ATOM 1302 C CA . ILE A 1 177 ? 14.104 10.398 -5.484 1.00 40.94 177 ILE A CA 1
ATOM 1303 C C . ILE A 1 177 ? 15.533 10.702 -5.935 1.00 40.94 177 ILE A C 1
ATOM 1305 O O . ILE A 1 177 ? 15.775 11.813 -6.423 1.00 40.94 177 ILE A O 1
ATOM 1309 N N . PRO A 1 178 ? 16.513 9.804 -5.723 1.00 37.78 178 PRO A N 1
ATOM 1310 C CA . PRO A 1 178 ? 17.823 10.011 -6.300 1.00 37.78 178 PRO A CA 1
ATOM 1311 C C . PRO A 1 178 ? 17.577 10.073 -7.796 1.00 37.78 178 PRO A C 1
ATOM 1313 O O . PRO A 1 178 ? 17.193 9.062 -8.383 1.00 37.78 178 PRO A O 1
ATOM 1316 N N . ALA A 1 179 ? 17.683 11.280 -8.363 1.00 37.91 179 ALA A N 1
ATOM 1317 C CA . ALA A 1 179 ? 17.383 11.551 -9.754 1.00 37.91 179 ALA A CA 1
ATOM 1318 C C . ALA A 1 179 ? 18.085 10.476 -10.576 1.00 37.91 179 ALA A C 1
ATOM 1320 O O . ALA A 1 179 ? 19.318 10.438 -10.638 1.00 37.91 179 ALA A O 1
ATOM 1321 N N . ALA A 1 180 ? 17.307 9.543 -11.120 1.00 38.50 180 ALA A N 1
ATOM 1322 C CA . ALA A 1 180 ? 17.824 8.513 -11.989 1.00 38.50 180 ALA A CA 1
ATOM 1323 C C . ALA A 1 180 ? 18.295 9.247 -13.240 1.00 38.50 180 ALA A C 1
ATOM 1325 O O . ALA A 1 180 ? 17.489 9.560 -14.102 1.00 38.50 180 ALA A O 1
ATOM 1326 N N . SER A 1 181 ? 19.575 9.634 -13.239 1.00 43.66 181 SER A N 1
ATOM 1327 C CA . SER A 1 181 ? 20.304 10.291 -14.322 1.00 43.66 181 SER A CA 1
ATOM 1328 C C . SER A 1 181 ? 19.410 11.070 -15.287 1.00 43.66 181 SER A C 1
ATOM 1330 O O . SER A 1 181 ? 19.116 10.602 -16.384 1.00 43.66 181 SER A O 1
ATOM 1332 N N . ALA A 1 182 ? 19.061 12.303 -14.917 1.00 33.94 182 ALA A N 1
ATOM 1333 C CA . ALA A 1 182 ? 18.842 13.333 -15.921 1.00 33.94 182 ALA A CA 1
ATOM 1334 C C . ALA A 1 182 ? 20.182 13.542 -16.653 1.00 33.94 182 ALA A C 1
ATOM 1336 O O . ALA A 1 182 ? 21.008 14.358 -16.252 1.00 33.94 182 ALA A O 1
ATOM 1337 N N . ARG A 1 183 ? 20.450 12.715 -17.665 1.00 41.09 183 ARG A N 1
ATOM 1338 C CA . ARG A 1 183 ? 21.516 12.931 -18.640 1.00 41.09 183 ARG A CA 1
ATOM 1339 C C . ARG A 1 183 ? 20.853 13.339 -19.948 1.00 41.09 183 ARG A C 1
ATOM 1341 O O . ARG A 1 183 ? 20.306 12.494 -20.652 1.00 41.09 183 ARG A O 1
ATOM 1348 N N . ALA A 1 184 ? 20.871 14.648 -20.187 1.00 39.25 184 ALA A N 1
ATOM 1349 C CA . ALA A 1 184 ? 21.018 15.197 -21.529 1.00 39.25 184 ALA A CA 1
ATOM 1350 C C . ALA A 1 184 ? 22.440 14.918 -22.041 1.00 39.25 184 ALA A C 1
ATOM 1352 O O . ALA A 1 184 ? 23.348 14.764 -21.185 1.00 39.25 184 ALA A O 1
#

pLDDT: mean 71.27, std 16.86, range [33.94, 91.94]